Protein AF-A0A5K4EL62-F1 (afdb_monomer)

Foldseek 3Di:
DVVVVVVVVVVVVVVVLVVVLVVLVVVVCCCVPPVVHADPDPDPPLVCLVVLSVLLNVLSVVLVVLVVVCVVDDDPVNVVSVVSSVVSVLSSQLSVLLNVLSVCCDCVLNVPQNVDPVLVVLSVVLSVLSVVLSVVLVVLVVLLLVLLVVQCVQLVHDSVVSNSLLVVCLVPVPCNVVSCVVSVVSCVVDVDPCNVVSSVVSSVSVVVSVVSVVVSVVVSVVSVVVSVVSSVD

Secondary structure (DSSP, 8-state):
-HHHHHHHHHHHHHHHHHHHHHHHHHHHHIIIIIISS-----STTTTHHHHHHHHHHHHHHHHHHHHHHHHH--HHHHHHHHHHHHHHHHHHHHHHHHHHHHHHTSHHHHTTTTT-HHHHHHHHHHHHHHHHHHHHHHHHHHHHHHHHHHHHHHHT--HHHHHHHHHHHHH-STTHHHHHGGGHHHHHHS--TTHHHHHHHHHHHHHHHHHHHHHHHHHHHHHHHHHHHHHH-

Structure (mmCIF, N/CA/C/O backbone):
data_AF-A0A5K4EL62-F1
#
_entry.id   AF-A0A5K4EL62-F1
#
loop_
_atom_site.group_PDB
_atom_site.id
_atom_site.type_symbol
_atom_site.label_atom_id
_atom_site.label_alt_id
_atom_site.label_comp_id
_atom_site.label_asym_id
_atom_site.label_entity_id
_atom_site.label_seq_id
_atom_site.pdbx_PDB_ins_code
_atom_site.Cartn_x
_atom_site.Cartn_y
_atom_site.Cartn_z
_atom_site.occupancy
_atom_site.B_iso_or_equiv
_atom_site.auth_seq_id
_atom_site.auth_comp_id
_atom_site.auth_asym_id
_atom_site.auth_atom_id
_atom_site.pdbx_PDB_model_num
ATOM 1 N N . MET A 1 1 ? -21.890 -14.372 13.212 1.00 33.22 1 MET A N 1
ATOM 2 C CA . MET A 1 1 ? -21.596 -14.068 11.790 1.00 33.22 1 MET A CA 1
ATOM 3 C C . MET A 1 1 ? -20.503 -13.002 11.583 1.00 33.22 1 MET A C 1
ATOM 5 O O . MET A 1 1 ? -19.819 -13.080 10.581 1.00 33.22 1 MET A O 1
ATOM 9 N N . GLN A 1 2 ? -20.222 -12.078 12.517 1.00 32.88 2 GLN A N 1
ATOM 10 C CA . GLN A 1 2 ? -19.154 -11.056 12.356 1.00 32.88 2 GLN A CA 1
ATOM 11 C C . GLN A 1 2 ? -17.772 -11.393 12.941 1.00 32.88 2 GLN A C 1
ATOM 13 O O . GLN A 1 2 ? -16.777 -10.808 12.515 1.00 32.88 2 GLN A O 1
ATOM 18 N N . SER A 1 3 ? -17.663 -12.403 13.815 1.00 30.19 3 SER A N 1
ATOM 19 C CA . SER A 1 3 ? -16.373 -13.076 14.054 1.00 30.19 3 SER A CA 1
ATOM 20 C C . SER A 1 3 ? -15.833 -13.716 12.768 1.00 30.19 3 SER A C 1
ATOM 22 O O . SER A 1 3 ? -14.621 -13.805 12.584 1.00 30.19 3 SER A O 1
ATOM 24 N N . SER A 1 4 ? -16.740 -14.088 11.851 1.00 34.19 4 SER A N 1
ATOM 25 C CA . SER A 1 4 ? -16.394 -14.501 10.495 1.00 34.19 4 SER A CA 1
ATOM 26 C C . SER A 1 4 ? -15.843 -13.320 9.704 1.00 34.19 4 SER A C 1
ATOM 28 O O . SER A 1 4 ? -14.731 -13.442 9.236 1.00 34.19 4 SER A O 1
ATOM 30 N N . PHE A 1 5 ? -16.510 -12.156 9.648 1.00 37.47 5 PHE A N 1
ATOM 31 C CA . PHE A 1 5 ? -16.150 -11.042 8.747 1.00 37.47 5 PHE A CA 1
ATOM 32 C C . PHE A 1 5 ? -14.831 -10.306 9.077 1.00 37.47 5 PHE A C 1
ATOM 34 O O . PHE A 1 5 ? -14.032 -10.060 8.174 1.00 37.47 5 PHE A O 1
ATOM 41 N N . GLN A 1 6 ? -14.522 -10.023 10.354 1.00 42.38 6 GLN A N 1
ATOM 42 C CA . GLN A 1 6 ? -13.175 -9.542 10.741 1.00 42.38 6 GLN A CA 1
ATOM 43 C C . GLN A 1 6 ? -12.108 -10.628 10.532 1.00 42.38 6 GLN A C 1
ATOM 45 O O . GLN A 1 6 ? -10.967 -10.332 10.164 1.00 42.38 6 GLN A O 1
ATOM 50 N N . GLY A 1 7 ? -12.494 -11.895 10.714 1.00 51.97 7 GLY A N 1
ATOM 51 C CA . GLY A 1 7 ? -11.709 -13.040 10.277 1.00 51.97 7 GLY A CA 1
ATOM 52 C C . GLY A 1 7 ? -11.502 -13.041 8.761 1.00 51.97 7 GLY A C 1
ATOM 53 O O . GLY A 1 7 ? -10.389 -13.284 8.323 1.00 51.97 7 GLY A O 1
ATOM 54 N N . THR A 1 8 ? -12.518 -12.713 7.963 1.00 52.03 8 THR A N 1
ATOM 55 C CA . THR A 1 8 ? -12.498 -12.712 6.497 1.00 52.03 8 THR A CA 1
ATOM 56 C C . THR A 1 8 ? -11.617 -11.595 5.967 1.00 52.03 8 THR A C 1
ATOM 58 O O . THR A 1 8 ? -10.769 -11.867 5.131 1.00 52.03 8 THR A O 1
ATOM 61 N N . SER A 1 9 ? -11.727 -10.371 6.494 1.00 61.44 9 SER A N 1
ATOM 62 C CA . SER A 1 9 ? -10.851 -9.256 6.106 1.00 61.44 9 SER A CA 1
ATOM 63 C C . SER A 1 9 ? -9.384 -9.549 6.437 1.00 61.44 9 SER A C 1
ATOM 65 O O . SER A 1 9 ? -8.510 -9.361 5.593 1.00 61.44 9 SER A O 1
ATOM 67 N N . ARG A 1 10 ? -9.104 -10.114 7.623 1.00 68.94 10 ARG A N 1
ATOM 68 C CA . ARG A 1 10 ? -7.744 -10.536 7.991 1.00 68.94 10 ARG A CA 1
ATOM 69 C C . ARG A 1 10 ? -7.245 -11.686 7.116 1.00 68.94 10 ARG A C 1
ATOM 71 O O . ARG A 1 10 ? -6.113 -11.636 6.656 1.00 68.94 10 ARG A O 1
ATOM 78 N N . LYS A 1 11 ? -8.072 -12.706 6.875 1.00 73.81 11 LYS A N 1
ATOM 79 C CA . LYS A 1 11 ? -7.747 -13.839 5.994 1.00 73.81 11 LYS A CA 1
ATOM 80 C C . LYS A 1 11 ? -7.462 -13.359 4.576 1.00 73.81 11 LYS A C 1
ATOM 82 O O . LYS A 1 11 ? -6.478 -13.784 3.993 1.00 73.81 11 LYS A O 1
ATOM 87 N N . PHE A 1 12 ? -8.271 -12.444 4.054 1.00 73.62 12 PHE A N 1
ATOM 88 C CA . PHE A 1 12 ? -8.089 -11.867 2.728 1.00 73.62 12 PHE A CA 1
ATOM 89 C C . PHE A 1 12 ? -6.795 -11.054 2.640 1.00 73.62 12 PHE A C 1
ATOM 91 O O . PHE A 1 12 ? -6.021 -11.251 1.711 1.00 73.62 12 PHE A O 1
ATOM 98 N N . HIS A 1 13 ? -6.501 -10.224 3.647 1.00 80.50 13 HIS A N 1
ATOM 99 C CA . HIS A 1 13 ? -5.224 -9.513 3.739 1.00 80.50 13 HIS A CA 1
ATOM 100 C C . HIS A 1 13 ? -4.030 -10.478 3.762 1.00 80.50 13 HIS A C 1
ATOM 102 O O . HIS A 1 13 ? -3.071 -10.275 3.025 1.00 80.50 13 HIS A O 1
ATOM 108 N N . VAL A 1 14 ? -4.104 -11.555 4.551 1.00 83.38 14 VAL A N 1
ATOM 109 C CA . VAL A 1 14 ? -3.051 -12.581 4.604 1.00 83.38 14 VAL A CA 1
ATOM 110 C C . VAL A 1 14 ? -2.893 -13.282 3.255 1.00 83.38 14 VAL A C 1
ATOM 112 O O . VAL A 1 14 ? -1.770 -13.414 2.791 1.00 83.38 14 VAL A O 1
ATOM 115 N N . ILE A 1 15 ? -3.989 -13.676 2.599 1.00 83.50 15 ILE A N 1
ATOM 116 C CA . ILE A 1 15 ? -3.958 -14.320 1.277 1.00 83.50 15 ILE A CA 1
ATOM 117 C C . ILE A 1 15 ? -3.297 -13.401 0.242 1.00 83.50 15 ILE A C 1
ATOM 119 O O . ILE A 1 15 ? -2.394 -13.834 -0.471 1.00 83.50 15 ILE A O 1
ATOM 123 N N . LEU A 1 16 ? -3.704 -12.130 0.182 1.00 82.69 16 LEU A N 1
ATOM 124 C CA . LEU A 1 16 ? -3.097 -11.152 -0.720 1.00 82.69 16 LEU A CA 1
ATOM 125 C C . LEU A 1 16 ? -1.610 -10.948 -0.411 1.00 82.69 16 LEU A C 1
ATOM 127 O O . LEU A 1 16 ? -0.797 -10.963 -1.329 1.00 82.69 16 LEU A O 1
ATOM 131 N N . GLN A 1 17 ? -1.237 -10.836 0.866 1.00 86.75 17 GLN A N 1
ATOM 132 C CA . GLN A 1 17 ? 0.163 -10.715 1.274 1.00 86.75 17 GLN A CA 1
ATOM 133 C C . GLN A 1 17 ? 0.979 -11.962 0.893 1.00 86.75 17 GLN A C 1
ATOM 135 O O . GLN A 1 17 ? 2.135 -11.838 0.490 1.00 86.75 17 GLN A O 1
ATOM 140 N N . SER A 1 18 ? 0.391 -13.159 0.978 1.00 86.62 18 SER A N 1
ATOM 141 C CA . SER A 1 18 ? 1.018 -14.402 0.519 1.00 86.62 18 SER A CA 1
ATOM 142 C C . SER A 1 18 ? 1.255 -14.392 -0.990 1.00 86.62 18 SER A C 1
ATOM 144 O O . SER A 1 18 ? 2.355 -14.734 -1.419 1.00 86.62 18 SER A O 1
ATOM 146 N N . PHE A 1 19 ? 0.284 -13.947 -1.793 1.00 88.44 19 PHE A N 1
ATOM 147 C CA . PHE A 1 19 ? 0.491 -13.775 -3.235 1.00 88.44 19 PHE A CA 1
ATOM 148 C C . PHE A 1 19 ? 1.594 -12.755 -3.535 1.00 88.44 19 PHE A C 1
ATOM 150 O O . PHE A 1 19 ? 2.466 -13.035 -4.356 1.00 88.44 19 PHE A O 1
ATOM 157 N N . THR A 1 20 ? 1.623 -11.623 -2.826 1.00 88.44 20 THR A N 1
ATOM 158 C CA . THR A 1 20 ? 2.694 -10.625 -2.957 1.00 88.44 20 THR A CA 1
ATOM 159 C C . THR A 1 20 ? 4.068 -11.237 -2.683 1.00 88.44 20 THR A C 1
ATOM 161 O O . THR A 1 20 ? 4.988 -11.032 -3.470 1.00 88.44 20 THR A O 1
ATOM 164 N N . LEU A 1 21 ? 4.218 -12.036 -1.621 1.00 89.88 21 LEU A N 1
ATOM 165 C CA . LEU A 1 21 ? 5.481 -12.723 -1.321 1.00 89.88 21 LEU A CA 1
ATOM 166 C C . LEU A 1 21 ? 5.897 -13.687 -2.436 1.00 89.88 21 LEU A C 1
ATOM 168 O O . LEU A 1 21 ? 7.066 -13.700 -2.817 1.00 89.88 21 LEU A O 1
ATOM 172 N N . VAL A 1 22 ? 4.956 -14.466 -2.979 1.00 89.50 22 VAL A N 1
ATOM 173 C CA . VAL A 1 22 ? 5.226 -15.383 -4.098 1.00 89.50 22 VAL A CA 1
ATOM 174 C C . VAL A 1 22 ? 5.691 -14.611 -5.334 1.00 89.50 22 VAL A C 1
ATOM 176 O O . VAL A 1 22 ? 6.689 -14.988 -5.943 1.00 89.50 22 VAL A O 1
ATOM 179 N N . PHE A 1 23 ? 5.030 -13.505 -5.684 1.00 89.81 23 PHE A N 1
ATOM 180 C CA . PHE A 1 23 ? 5.434 -12.688 -6.829 1.00 89.81 23 PHE A CA 1
ATOM 181 C C . PHE A 1 23 ? 6.784 -11.998 -6.620 1.00 89.81 23 PHE A C 1
ATOM 183 O O . PHE A 1 23 ? 7.584 -11.950 -7.551 1.00 89.81 23 PHE A O 1
ATOM 190 N N . VAL A 1 24 ? 7.083 -11.523 -5.408 1.00 89.38 24 VAL A N 1
ATOM 191 C CA . VAL A 1 24 ? 8.394 -10.941 -5.079 1.00 89.38 24 VAL A CA 1
ATOM 192 C C . VAL A 1 24 ? 9.504 -11.995 -5.147 1.00 89.38 24 VAL A C 1
ATOM 194 O O . VAL A 1 24 ? 10.574 -11.710 -5.683 1.00 89.38 24 VAL A O 1
ATOM 197 N N . LEU A 1 25 ? 9.254 -13.223 -4.678 1.00 88.31 25 LEU A N 1
ATOM 198 C CA . LEU A 1 25 ? 10.186 -14.346 -4.845 1.00 88.31 25 LEU A CA 1
ATOM 199 C C . LEU A 1 25 ? 10.430 -14.665 -6.318 1.00 88.31 25 LEU A C 1
ATOM 201 O O . LEU A 1 25 ? 11.572 -14.864 -6.721 1.00 88.31 25 LEU A O 1
ATOM 205 N N . LEU A 1 26 ? 9.368 -14.693 -7.120 1.00 88.19 26 LEU A N 1
ATOM 206 C CA . LEU A 1 26 ? 9.460 -14.973 -8.548 1.00 88.19 26 LEU A CA 1
ATOM 207 C C . LEU A 1 26 ? 10.230 -13.863 -9.282 1.00 88.19 26 LEU A C 1
ATOM 209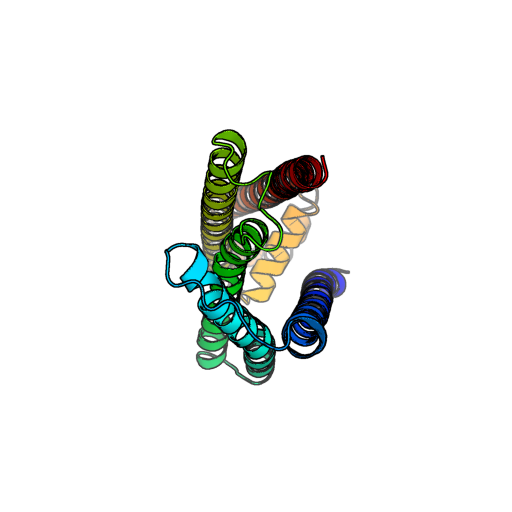 O O . LEU A 1 26 ? 11.092 -14.164 -10.103 1.00 88.19 26 LEU A O 1
ATOM 213 N N . ALA A 1 27 ? 10.010 -12.595 -8.924 1.00 85.00 27 ALA A N 1
ATOM 214 C CA . ALA A 1 27 ? 10.790 -11.468 -9.432 1.00 85.00 27 ALA A CA 1
ATOM 215 C C . ALA A 1 27 ? 12.279 -11.578 -9.056 1.00 85.00 27 ALA A C 1
ATOM 217 O O . ALA A 1 27 ? 13.146 -11.384 -9.907 1.00 85.00 27 ALA A O 1
ATOM 218 N N . LEU A 1 28 ? 12.590 -11.955 -7.811 1.00 84.75 28 LEU A N 1
ATOM 219 C CA . LEU A 1 28 ? 13.967 -12.185 -7.365 1.00 84.75 28 LEU A CA 1
ATOM 220 C C . LEU A 1 28 ? 14.616 -13.352 -8.124 1.00 84.75 28 LEU A C 1
ATOM 222 O O . LEU A 1 28 ? 15.767 -13.241 -8.541 1.00 84.75 28 LEU A O 1
ATOM 226 N N . MET A 1 29 ? 13.875 -14.437 -8.366 1.00 84.50 29 MET A N 1
ATOM 227 C CA . MET A 1 29 ? 14.335 -15.557 -9.193 1.00 84.50 29 MET A CA 1
ATOM 228 C C . MET A 1 29 ? 14.633 -15.124 -10.629 1.00 84.50 29 MET A C 1
ATOM 230 O O . MET A 1 29 ? 15.662 -15.520 -11.165 1.00 84.50 29 MET A O 1
ATOM 234 N N . ILE A 1 30 ? 13.801 -14.277 -11.243 1.00 83.25 30 ILE A N 1
ATOM 235 C CA . ILE A 1 30 ? 14.072 -13.735 -12.585 1.00 83.25 30 ILE A CA 1
ATOM 236 C C . ILE A 1 30 ? 15.382 -12.933 -12.590 1.00 83.25 30 ILE A C 1
ATOM 238 O O . ILE A 1 30 ? 16.214 -13.129 -13.476 1.00 83.25 30 ILE A O 1
ATOM 242 N N . ILE A 1 31 ? 15.607 -12.077 -11.589 1.00 82.00 31 ILE A N 1
ATOM 243 C CA . ILE A 1 31 ? 16.841 -11.281 -11.481 1.00 82.00 31 ILE A CA 1
ATOM 244 C C . ILE A 1 31 ? 18.070 -12.191 -11.338 1.00 82.00 31 ILE A C 1
ATOM 246 O O . ILE A 1 31 ? 19.052 -12.030 -12.061 1.00 82.00 31 ILE A O 1
ATOM 250 N N . VAL A 1 32 ? 18.018 -13.163 -10.424 1.00 80.75 32 VAL A N 1
ATOM 251 C CA . VAL A 1 32 ? 19.168 -14.027 -10.115 1.00 80.75 32 VAL A CA 1
ATOM 252 C C . VAL A 1 32 ? 19.448 -15.032 -11.233 1.00 80.75 32 VAL A C 1
ATOM 254 O O . VAL A 1 32 ? 20.604 -15.225 -11.585 1.00 80.75 32 VAL A O 1
ATOM 257 N N . VAL A 1 33 ? 18.414 -15.669 -11.788 1.00 79.19 33 VAL A N 1
ATOM 258 C CA . VAL A 1 33 ? 18.561 -16.796 -12.727 1.00 79.19 33 VAL A CA 1
ATOM 259 C C . VAL A 1 33 ? 18.601 -16.338 -14.182 1.00 79.19 33 VAL A C 1
ATOM 261 O O . VAL A 1 33 ? 19.336 -16.914 -14.977 1.00 79.19 33 VAL A O 1
ATOM 264 N N . HIS A 1 34 ? 17.797 -15.341 -14.554 1.00 72.19 34 HIS A N 1
ATOM 265 C CA . HIS A 1 34 ? 17.657 -14.915 -15.950 1.00 72.19 34 HIS A CA 1
ATOM 266 C C . HIS A 1 34 ? 18.510 -13.692 -16.279 1.00 72.19 34 HIS A C 1
ATOM 268 O O . HIS A 1 34 ? 19.144 -13.655 -17.328 1.00 72.19 34 HIS A O 1
ATOM 274 N N . VAL A 1 35 ? 18.535 -12.694 -15.393 1.00 73.19 35 VAL A N 1
ATOM 275 C CA . VAL A 1 35 ? 19.311 -11.463 -15.619 1.00 73.19 35 VAL A CA 1
ATOM 276 C C . VAL A 1 35 ? 20.770 -11.630 -15.173 1.00 73.19 35 VAL A C 1
ATOM 278 O O . VAL A 1 35 ? 21.642 -10.941 -15.694 1.00 73.19 35 VAL A O 1
ATOM 281 N N . MET A 1 36 ? 21.053 -12.568 -14.257 1.00 75.88 36 MET A N 1
ATOM 282 C CA . MET A 1 36 ? 22.393 -12.840 -13.705 1.00 75.88 36 MET A CA 1
ATOM 283 C C . MET A 1 36 ? 23.075 -11.580 -13.137 1.00 75.88 36 MET A C 1
ATOM 285 O O . MET A 1 36 ? 24.295 -11.427 -13.192 1.00 75.88 36 MET A O 1
ATOM 289 N N . GLY A 1 37 ? 22.285 -10.650 -12.597 1.00 68.94 37 GLY A N 1
ATOM 290 C CA . GLY A 1 37 ? 22.777 -9.364 -12.112 1.00 68.94 37 GLY A CA 1
ATOM 291 C C . GLY A 1 37 ? 21.680 -8.309 -12.012 1.00 68.94 37 GLY A C 1
ATOM 292 O O . GLY A 1 37 ? 20.512 -8.567 -12.291 1.00 68.94 37 GLY A O 1
ATOM 293 N N . TYR A 1 38 ? 22.062 -7.103 -11.596 1.00 71.38 38 TYR A N 1
ATOM 294 C CA . TYR A 1 38 ? 21.189 -5.930 -11.548 1.00 71.38 38 TYR A CA 1
ATOM 295 C C . TYR A 1 38 ? 21.732 -4.813 -12.448 1.00 71.38 38 TYR A C 1
ATOM 297 O O . TYR A 1 38 ? 22.879 -4.851 -12.892 1.00 71.38 38 TYR A O 1
ATOM 305 N N . SER A 1 39 ? 20.888 -3.823 -12.745 1.00 70.31 39 SER A N 1
ATOM 306 C CA . SER A 1 39 ? 21.254 -2.693 -13.605 1.00 70.31 39 SER A CA 1
ATOM 307 C C . SER A 1 39 ? 22.391 -1.860 -13.000 1.00 70.31 39 SER A C 1
ATOM 309 O O . SER A 1 39 ? 22.292 -1.435 -11.853 1.00 70.31 39 SER A O 1
ATOM 311 N N . ASN A 1 40 ? 23.433 -1.582 -13.792 1.00 74.94 40 ASN A N 1
ATOM 312 C CA . ASN A 1 40 ? 24.571 -0.723 -13.424 1.00 74.94 40 ASN A CA 1
ATOM 313 C C . ASN A 1 40 ? 24.448 0.701 -14.004 1.00 74.94 40 ASN A C 1
ATOM 315 O O . ASN A 1 40 ? 25.446 1.400 -14.176 1.00 74.94 40 ASN A O 1
ATOM 319 N N . LEU A 1 41 ? 23.234 1.121 -14.377 1.00 75.56 41 LEU A N 1
ATOM 320 C CA . LEU A 1 41 ? 22.989 2.477 -14.865 1.00 75.56 41 LEU A CA 1
ATOM 321 C C . LEU A 1 41 ? 23.161 3.476 -13.717 1.00 75.56 41 LEU A C 1
ATOM 323 O O . LEU A 1 41 ? 22.507 3.352 -12.685 1.00 75.56 41 LEU A O 1
ATOM 327 N N . ASN A 1 42 ? 24.022 4.476 -13.912 1.00 75.75 42 ASN A N 1
ATOM 328 C CA . ASN A 1 42 ? 24.350 5.466 -12.880 1.00 75.75 42 ASN A CA 1
ATOM 329 C C . ASN A 1 42 ? 23.480 6.731 -12.946 1.00 75.75 42 ASN A C 1
ATOM 331 O O . ASN A 1 42 ? 23.454 7.505 -11.992 1.00 75.75 42 ASN A O 1
ATOM 335 N N . ASP A 1 43 ? 22.733 6.927 -14.032 1.00 76.38 43 ASP A N 1
ATOM 336 C CA . ASP A 1 43 ? 21.857 8.084 -14.184 1.00 76.38 43 ASP A CA 1
ATOM 337 C C . ASP A 1 43 ? 20.567 7.913 -13.372 1.00 76.38 43 ASP A C 1
ATOM 339 O O . ASP A 1 43 ? 19.920 6.860 -13.386 1.00 76.38 43 ASP A O 1
ATOM 343 N N . LEU A 1 44 ? 20.155 8.969 -12.671 1.00 68.25 44 LEU A N 1
ATOM 344 C CA . LEU A 1 44 ? 18.819 9.052 -12.080 1.00 68.25 44 LEU A CA 1
ATOM 345 C C . LEU A 1 44 ? 17.775 9.203 -13.205 1.00 68.25 44 LEU A C 1
ATOM 347 O O . LEU A 1 44 ? 18.006 9.976 -14.133 1.00 68.25 44 LEU A O 1
ATOM 351 N N . PRO A 1 45 ? 16.615 8.519 -13.139 1.00 71.88 45 PRO A N 1
ATOM 352 C CA . PRO A 1 45 ? 16.104 7.704 -12.029 1.00 71.88 45 PRO A CA 1
ATOM 353 C C . PRO A 1 45 ? 16.518 6.217 -12.063 1.00 71.88 45 PRO A C 1
ATOM 355 O O . PRO A 1 45 ? 16.185 5.477 -11.140 1.00 71.88 45 PRO A O 1
ATOM 358 N N . PHE A 1 46 ? 17.239 5.759 -13.089 1.00 77.50 46 PHE A N 1
ATOM 359 C CA . PHE A 1 46 ? 17.545 4.338 -13.319 1.00 77.50 46 PHE A CA 1
ATOM 360 C C . PHE A 1 46 ? 18.430 3.714 -12.236 1.00 77.50 46 PHE A C 1
ATOM 362 O O . PHE A 1 46 ? 18.185 2.581 -11.824 1.00 77.50 46 PHE A O 1
ATOM 369 N N . SER A 1 47 ? 19.394 4.477 -11.717 1.00 79.69 47 SER A N 1
ATOM 370 C CA . SER A 1 47 ? 20.270 4.054 -10.614 1.00 79.69 47 SER A CA 1
ATOM 371 C C . SER A 1 47 ? 19.505 3.705 -9.332 1.00 79.69 47 SER A C 1
ATOM 373 O O . SER A 1 47 ? 19.926 2.846 -8.557 1.00 79.69 47 SER A O 1
ATOM 375 N N . ALA A 1 48 ? 18.334 4.315 -9.117 1.00 83.19 48 ALA A N 1
ATOM 376 C CA . ALA A 1 48 ? 17.521 4.049 -7.937 1.00 83.19 48 ALA A CA 1
ATOM 377 C C . ALA A 1 48 ? 16.775 2.705 -8.015 1.00 83.19 48 ALA A C 1
ATOM 379 O O . ALA A 1 48 ? 16.405 2.163 -6.976 1.00 83.19 48 ALA A O 1
ATOM 380 N N . HIS A 1 49 ? 16.561 2.136 -9.209 1.00 85.31 49 HIS A N 1
ATOM 381 C CA . HIS A 1 49 ? 15.720 0.947 -9.374 1.00 85.31 49 HIS A CA 1
ATOM 382 C C . HIS A 1 49 ? 16.215 -0.281 -8.589 1.00 85.31 49 HIS A C 1
ATOM 384 O O . HIS A 1 49 ? 15.409 -0.849 -7.849 1.00 85.31 49 HIS A O 1
ATOM 390 N N . PRO A 1 50 ? 17.502 -0.685 -8.659 1.00 85.88 50 PRO A N 1
ATOM 391 C CA . PRO A 1 50 ? 17.991 -1.811 -7.866 1.00 85.88 50 PRO A CA 1
ATOM 392 C C . PRO A 1 50 ? 17.897 -1.543 -6.360 1.00 85.88 50 PRO A C 1
ATOM 394 O O . PRO A 1 50 ? 17.402 -2.385 -5.614 1.00 85.88 50 PRO A O 1
ATOM 397 N N . ALA A 1 51 ? 18.315 -0.355 -5.908 1.00 87.00 51 ALA A N 1
ATOM 398 C CA . ALA A 1 51 ? 18.314 0.002 -4.490 1.00 87.00 51 ALA A CA 1
ATOM 399 C C . ALA A 1 51 ? 16.893 0.020 -3.900 1.00 87.00 51 ALA A C 1
ATOM 401 O O . ALA A 1 51 ? 16.645 -0.584 -2.853 1.00 87.00 51 ALA A O 1
ATOM 402 N N . CYS A 1 52 ? 15.940 0.653 -4.592 1.00 87.38 52 CYS A N 1
ATOM 403 C CA . CYS A 1 52 ? 14.536 0.649 -4.193 1.00 87.38 52 CYS A CA 1
ATOM 404 C C . CYS A 1 52 ? 13.934 -0.761 -4.271 1.00 87.38 52 CYS A C 1
ATOM 406 O O . CYS A 1 52 ? 13.230 -1.162 -3.346 1.00 87.38 52 CYS A O 1
ATOM 408 N N . GLY A 1 53 ? 14.264 -1.541 -5.306 1.00 88.75 53 GLY A N 1
ATOM 409 C CA . GLY A 1 53 ? 13.851 -2.940 -5.456 1.00 88.75 53 GLY A CA 1
ATOM 410 C C . GLY A 1 53 ? 14.261 -3.810 -4.268 1.00 88.75 53 GLY A C 1
ATOM 411 O O . GLY A 1 53 ? 13.417 -4.476 -3.666 1.00 88.75 53 GLY A O 1
ATOM 412 N N . PHE A 1 54 ? 15.531 -3.750 -3.861 1.00 90.00 54 PHE A N 1
ATOM 413 C CA . PHE A 1 54 ? 16.018 -4.475 -2.684 1.00 90.00 54 PHE A CA 1
ATOM 414 C C . PHE A 1 54 ? 15.372 -3.988 -1.384 1.00 90.00 54 PHE A C 1
ATOM 416 O O . PHE A 1 54 ? 15.006 -4.812 -0.543 1.00 90.00 54 PHE A O 1
ATOM 423 N N . ALA A 1 55 ? 15.164 -2.677 -1.224 1.00 91.00 55 ALA A N 1
ATOM 424 C CA . ALA A 1 55 ? 14.458 -2.140 -0.063 1.00 91.00 55 ALA A CA 1
ATOM 425 C C . ALA A 1 55 ? 13.018 -2.682 0.030 1.00 91.00 55 ALA A C 1
ATOM 427 O O . ALA A 1 55 ? 12.593 -3.105 1.106 1.00 91.00 55 ALA A O 1
ATOM 428 N N . ILE A 1 56 ? 12.288 -2.744 -1.091 1.00 92.25 56 ILE A N 1
ATOM 429 C CA . ILE A 1 56 ? 10.937 -3.326 -1.149 1.00 92.25 56 ILE A CA 1
ATOM 430 C C . ILE A 1 56 ? 10.966 -4.802 -0.772 1.00 92.25 56 ILE A C 1
ATOM 432 O O . ILE A 1 56 ? 10.119 -5.229 0.009 1.00 92.25 56 ILE A O 1
ATOM 436 N N . ILE A 1 57 ? 11.928 -5.576 -1.285 1.00 91.38 57 ILE A N 1
ATOM 437 C CA . ILE A 1 57 ? 12.082 -6.997 -0.942 1.00 91.38 57 ILE A CA 1
ATOM 438 C C . ILE A 1 57 ? 12.233 -7.144 0.578 1.00 91.38 57 ILE A C 1
ATOM 440 O O . ILE A 1 57 ? 11.436 -7.837 1.211 1.00 91.38 57 ILE A O 1
ATOM 444 N N . VAL A 1 58 ? 13.184 -6.433 1.190 1.00 92.31 58 VAL A N 1
ATOM 445 C CA . VAL A 1 58 ? 13.430 -6.500 2.642 1.00 92.31 58 VAL A CA 1
ATOM 446 C C . VAL A 1 58 ? 12.192 -6.092 3.444 1.00 92.31 58 VAL A C 1
ATOM 448 O O . VAL A 1 58 ? 11.808 -6.790 4.388 1.00 92.31 58 VAL A O 1
ATOM 451 N N . LEU A 1 59 ? 11.527 -4.997 3.069 1.00 91.88 59 LEU A N 1
ATOM 452 C CA . LEU A 1 59 ? 10.298 -4.549 3.728 1.00 91.88 59 LEU A CA 1
ATOM 453 C C . LEU A 1 59 ? 9.176 -5.586 3.584 1.00 91.88 59 LEU A C 1
ATOM 455 O O . LEU A 1 59 ? 8.514 -5.912 4.564 1.00 91.88 59 LEU A O 1
ATOM 459 N N . THR A 1 60 ? 9.001 -6.172 2.400 1.00 91.06 60 THR A N 1
ATOM 460 C CA . THR A 1 60 ? 7.931 -7.143 2.123 1.00 91.06 60 THR A CA 1
ATOM 461 C C . THR A 1 60 ? 8.127 -8.450 2.892 1.00 91.06 60 THR A C 1
ATOM 463 O O . THR A 1 60 ? 7.146 -9.006 3.384 1.00 91.06 60 THR A O 1
ATOM 466 N N . PHE A 1 61 ? 9.368 -8.922 3.056 1.00 91.50 61 PHE A N 1
ATOM 467 C CA . PHE A 1 61 ? 9.680 -10.121 3.849 1.00 91.50 61 PHE A CA 1
ATOM 468 C C . PHE A 1 61 ? 9.643 -9.884 5.356 1.00 91.50 61 PHE A C 1
ATOM 470 O O . PHE A 1 61 ? 9.191 -10.749 6.108 1.00 91.50 61 PHE A O 1
ATOM 477 N N . SER A 1 62 ? 10.105 -8.722 5.815 1.00 91.12 62 SER A N 1
ATOM 478 C CA . SER A 1 62 ? 10.085 -8.388 7.241 1.00 91.12 62 SER A CA 1
ATOM 479 C C . SER A 1 62 ? 8.670 -8.107 7.746 1.00 91.12 62 SER A C 1
ATOM 481 O O . SER A 1 62 ? 8.364 -8.423 8.895 1.00 91.12 62 SER A O 1
ATOM 483 N N . ASN A 1 63 ? 7.769 -7.588 6.907 1.00 90.25 63 ASN A N 1
ATOM 484 C CA . ASN A 1 63 ? 6.440 -7.178 7.354 1.00 90.25 63 ASN A CA 1
ATOM 485 C C . ASN A 1 63 ? 5.568 -8.327 7.930 1.00 90.25 63 ASN A C 1
ATOM 487 O O . ASN A 1 63 ? 4.970 -8.136 8.993 1.00 90.25 63 ASN A O 1
ATOM 491 N N . PRO A 1 64 ? 5.524 -9.535 7.329 1.00 89.19 64 PRO A N 1
ATOM 492 C CA . PRO A 1 64 ? 4.909 -10.722 7.932 1.00 89.19 64 PRO A CA 1
ATOM 493 C C . PRO A 1 64 ? 5.569 -11.167 9.242 1.00 89.19 64 PRO A C 1
ATOM 495 O O . PRO A 1 64 ? 4.874 -11.612 10.154 1.00 89.19 64 PRO A O 1
ATOM 498 N N . ILE A 1 65 ? 6.893 -11.024 9.368 1.00 89.50 65 ILE A N 1
ATOM 499 C CA . ILE A 1 65 ? 7.624 -11.361 10.600 1.00 89.50 65 ILE A CA 1
ATOM 500 C C . ILE A 1 65 ? 7.188 -10.415 11.729 1.00 89.50 65 ILE A C 1
ATOM 502 O O . ILE A 1 65 ? 6.861 -10.858 12.829 1.00 89.50 65 ILE A O 1
ATOM 506 N N . VAL A 1 66 ? 7.082 -9.112 11.447 1.00 88.56 66 VAL A N 1
ATOM 507 C CA . VAL A 1 66 ? 6.537 -8.123 12.394 1.00 88.56 66 VAL A CA 1
ATOM 508 C C . VAL A 1 66 ? 5.075 -8.437 12.740 1.00 88.56 66 VAL A C 1
ATOM 510 O O . VAL A 1 66 ? 4.685 -8.360 13.907 1.00 88.56 66 VAL A O 1
ATOM 513 N N . ALA A 1 67 ? 4.265 -8.857 11.763 1.00 86.38 67 ALA A N 1
ATOM 514 C CA . ALA A 1 67 ? 2.885 -9.282 12.003 1.00 86.38 67 ALA A CA 1
ATOM 515 C C . ALA A 1 67 ? 2.795 -10.511 12.924 1.00 86.38 67 ALA A C 1
ATOM 517 O O . ALA A 1 67 ? 1.876 -10.609 13.741 1.00 86.38 67 ALA A O 1
ATOM 518 N N . TRP A 1 68 ? 3.760 -11.430 12.851 1.00 85.44 68 TRP A N 1
ATOM 519 C CA . TRP A 1 68 ? 3.837 -12.560 13.774 1.00 85.44 68 TRP A CA 1
ATOM 520 C C . TRP A 1 68 ? 4.090 -12.092 15.214 1.00 85.44 68 TRP A C 1
ATOM 522 O O . TRP A 1 68 ? 3.370 -12.508 16.125 1.00 85.44 68 TRP A O 1
ATOM 532 N N . PHE A 1 69 ? 4.998 -11.134 15.428 1.00 85.00 69 PHE A N 1
ATOM 533 C CA . PHE A 1 69 ? 5.195 -10.522 16.750 1.00 85.00 69 PHE A CA 1
ATOM 534 C C . PHE A 1 69 ? 3.939 -9.809 17.277 1.00 85.00 69 PHE A C 1
ATOM 536 O O . PHE A 1 69 ? 3.727 -9.720 18.487 1.00 85.00 69 PHE A O 1
ATOM 543 N N . LEU A 1 70 ? 3.049 -9.334 16.402 1.00 81.25 70 LEU A N 1
ATOM 544 C CA . LEU A 1 70 ? 1.762 -8.763 16.815 1.00 81.25 70 LEU A CA 1
ATOM 545 C C . LEU A 1 70 ? 0.854 -9.795 17.510 1.00 81.25 70 LEU A C 1
ATOM 547 O O . LEU A 1 70 ? -0.005 -9.420 18.311 1.00 81.25 70 LEU A O 1
ATOM 551 N N . CYS A 1 71 ? 1.021 -11.078 17.181 1.00 79.44 71 CYS A N 1
ATOM 552 C CA . CYS A 1 71 ? 0.255 -12.175 17.767 1.00 79.44 71 CYS A CA 1
ATOM 553 C C . CYS A 1 71 ? 0.800 -12.599 19.138 1.00 79.44 71 CYS A C 1
ATOM 555 O O . CYS A 1 71 ? 0.036 -13.119 19.945 1.00 79.44 71 CYS A O 1
ATOM 557 N N . THR A 1 72 ? 2.088 -12.369 19.410 1.00 77.25 72 THR A N 1
ATOM 558 C CA . THR A 1 72 ? 2.756 -12.780 20.659 1.00 77.25 72 THR A CA 1
ATOM 559 C C . THR A 1 72 ? 2.894 -11.650 21.680 1.00 77.25 72 THR A C 1
ATOM 561 O O . THR A 1 72 ? 3.071 -11.911 22.867 1.00 77.25 72 THR A O 1
ATOM 564 N N . THR A 1 73 ? 2.793 -10.392 21.247 1.00 80.00 73 THR A N 1
ATOM 565 C CA . THR A 1 73 ? 2.935 -9.214 22.114 1.00 80.00 73 THR A CA 1
ATOM 566 C C . THR A 1 73 ? 1.595 -8.732 22.671 1.00 80.00 73 THR A C 1
ATOM 568 O O . THR A 1 73 ? 0.552 -8.803 22.020 1.00 80.00 73 THR A O 1
ATOM 571 N N . SER A 1 74 ? 1.619 -8.176 23.884 1.00 79.88 74 SER A N 1
ATOM 572 C CA . SER A 1 74 ? 0.450 -7.600 24.560 1.00 79.88 74 SER A CA 1
ATOM 573 C C . SER A 1 74 ? 0.715 -6.158 25.023 1.00 79.88 74 SER A C 1
ATOM 575 O O . SER A 1 74 ? 1.842 -5.655 24.989 1.00 79.88 74 SER A O 1
ATOM 577 N N . GLY A 1 75 ? -0.351 -5.436 25.382 1.00 77.69 75 GLY A N 1
ATOM 578 C CA . GLY A 1 75 ? -0.263 -4.072 25.916 1.00 77.69 75 GLY A CA 1
ATOM 579 C C . GLY A 1 75 ? 0.464 -3.072 25.003 1.00 77.69 75 GLY A C 1
ATOM 580 O O . GLY A 1 75 ? 0.183 -2.970 23.807 1.00 77.69 75 GLY A O 1
ATOM 581 N N . ARG A 1 76 ? 1.402 -2.306 25.578 1.00 75.12 76 ARG A N 1
ATOM 582 C CA . ARG A 1 76 ? 2.154 -1.240 24.885 1.00 75.12 76 ARG A CA 1
ATOM 583 C C . ARG A 1 76 ? 3.020 -1.767 23.738 1.00 75.12 76 ARG A C 1
ATOM 585 O O . ARG A 1 76 ? 3.121 -1.102 22.711 1.00 75.12 76 ARG A O 1
ATOM 592 N N . GLN A 1 77 ? 3.610 -2.953 23.888 1.00 75.56 77 GLN A N 1
ATOM 593 C CA . GLN A 1 77 ? 4.446 -3.555 22.845 1.00 75.56 77 GLN A CA 1
ATOM 594 C C . GLN A 1 77 ? 3.624 -3.863 21.593 1.00 75.56 77 GLN A C 1
ATOM 596 O O . GLN A 1 77 ? 4.025 -3.494 20.495 1.00 75.56 77 GLN A O 1
ATOM 601 N N . ARG A 1 78 ? 2.410 -4.403 21.759 1.00 78.19 78 ARG A N 1
ATOM 602 C CA . ARG A 1 78 ? 1.487 -4.656 20.643 1.00 78.19 78 ARG A CA 1
ATOM 603 C C . ARG A 1 78 ? 1.134 -3.386 19.867 1.00 78.19 78 ARG A C 1
ATOM 605 O O . ARG A 1 78 ? 1.007 -3.428 18.647 1.00 78.19 78 ARG A O 1
ATOM 612 N N . ALA A 1 79 ? 0.985 -2.253 20.557 1.00 71.94 79 ALA A N 1
ATOM 613 C CA . ALA A 1 79 ? 0.709 -0.970 19.911 1.00 71.94 79 ALA A CA 1
ATOM 614 C C . ALA A 1 79 ? 1.887 -0.490 19.044 1.00 71.94 79 ALA A C 1
ATOM 616 O O . ALA A 1 79 ? 1.668 -0.024 17.927 1.00 71.94 79 ALA A O 1
ATOM 617 N N . ILE A 1 80 ? 3.122 -0.652 19.530 1.00 77.31 80 ILE A N 1
ATOM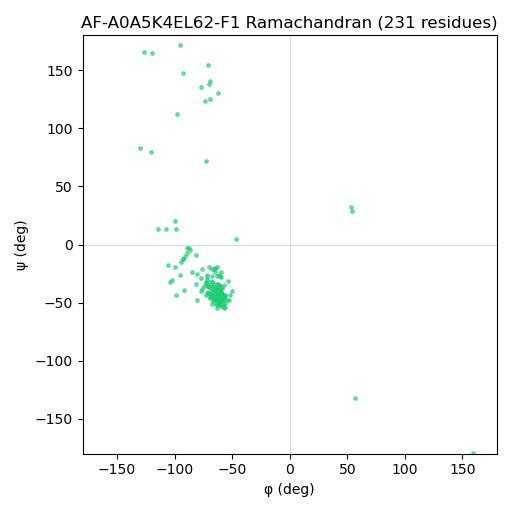 618 C CA . ILE A 1 80 ? 4.341 -0.309 18.782 1.00 77.31 80 ILE A CA 1
ATOM 619 C C . ILE A 1 80 ? 4.500 -1.240 17.577 1.00 77.31 80 ILE A C 1
ATOM 621 O O . ILE A 1 80 ? 4.664 -0.763 16.458 1.00 77.31 80 ILE A O 1
ATOM 625 N N . THR A 1 81 ? 4.369 -2.553 17.771 1.00 82.00 81 THR A N 1
ATOM 626 C CA . THR A 1 81 ? 4.463 -3.543 16.687 1.00 82.00 81 THR A CA 1
ATOM 627 C C . THR A 1 81 ? 3.411 -3.299 15.605 1.00 82.00 81 THR A C 1
ATOM 629 O O . THR A 1 81 ? 3.716 -3.398 14.420 1.00 82.00 81 THR A O 1
ATOM 632 N N . LYS A 1 82 ? 2.188 -2.900 15.988 1.00 81.62 82 LYS A N 1
ATOM 633 C CA . LYS A 1 82 ? 1.138 -2.505 15.036 1.00 81.62 82 LYS A CA 1
ATOM 634 C C . LYS A 1 82 ? 1.569 -1.316 14.182 1.00 81.62 82 LYS A C 1
ATOM 636 O O . LYS A 1 82 ? 1.359 -1.332 12.974 1.00 81.62 82 LYS A O 1
ATOM 641 N N . TYR A 1 83 ? 2.156 -0.301 14.812 1.00 78.56 83 TYR A N 1
ATOM 642 C CA . TYR A 1 83 ? 2.634 0.889 14.119 1.00 78.56 83 TYR A CA 1
ATOM 643 C C . TYR A 1 83 ? 3.777 0.557 13.154 1.00 78.56 83 TYR A C 1
ATOM 645 O O . TYR A 1 83 ? 3.726 0.955 11.997 1.00 78.56 83 TYR A O 1
ATOM 653 N N . ILE A 1 84 ? 4.758 -0.238 13.593 1.00 85.56 84 ILE A N 1
ATOM 654 C CA . ILE A 1 84 ? 5.881 -0.673 12.747 1.00 85.56 84 ILE A CA 1
ATOM 655 C C . ILE A 1 84 ? 5.376 -1.473 11.540 1.00 85.56 84 ILE A C 1
ATOM 657 O O . ILE A 1 84 ? 5.765 -1.173 10.416 1.00 85.56 84 ILE A O 1
ATOM 661 N N . HIS A 1 85 ? 4.477 -2.439 11.755 1.00 88.69 85 HIS A N 1
ATOM 662 C CA . HIS A 1 85 ? 3.873 -3.233 10.679 1.00 88.69 85 HIS A CA 1
ATOM 663 C C . HIS A 1 85 ? 3.138 -2.354 9.654 1.00 88.69 85 HIS A C 1
ATOM 665 O O . HIS A 1 85 ? 3.277 -2.526 8.444 1.00 88.69 85 HIS A O 1
ATOM 671 N N . GLN A 1 86 ? 2.379 -1.369 10.138 1.00 81.31 86 GLN A N 1
ATOM 672 C CA . GLN A 1 86 ? 1.644 -0.453 9.271 1.00 81.31 86 GLN A CA 1
ATOM 673 C C . GLN A 1 86 ? 2.589 0.446 8.460 1.00 81.31 86 GLN A C 1
ATOM 675 O O . GLN A 1 86 ? 2.436 0.548 7.246 1.00 81.31 86 GLN A O 1
ATOM 680 N N . VAL A 1 87 ? 3.595 1.050 9.100 1.00 81.31 87 VAL A N 1
ATOM 681 C CA . VAL A 1 87 ? 4.568 1.925 8.423 1.00 81.31 87 VAL A CA 1
ATOM 682 C C . VAL A 1 87 ? 5.392 1.150 7.396 1.00 81.31 87 VAL A C 1
ATOM 684 O O . VAL A 1 87 ? 5.576 1.637 6.284 1.00 81.31 87 VAL A O 1
ATOM 687 N N . ALA A 1 88 ? 5.850 -0.061 7.728 1.00 86.94 88 ALA A N 1
ATOM 688 C CA . ALA A 1 88 ? 6.597 -0.906 6.798 1.00 86.94 88 ALA A CA 1
ATOM 689 C C . ALA A 1 88 ? 5.755 -1.285 5.569 1.00 86.94 88 ALA A C 1
ATOM 691 O O . ALA A 1 88 ? 6.251 -1.216 4.444 1.00 86.94 88 ALA A O 1
ATOM 692 N N . GLY A 1 89 ? 4.474 -1.617 5.771 1.00 84.25 89 GLY A N 1
ATOM 693 C CA . GLY A 1 89 ? 3.527 -1.883 4.686 1.00 84.25 89 GLY A CA 1
ATOM 694 C C . GLY A 1 89 ? 3.354 -0.683 3.753 1.00 84.25 89 GLY A C 1
ATOM 695 O O . GLY A 1 89 ? 3.594 -0.807 2.553 1.00 84.25 89 GLY A O 1
ATOM 696 N N . ILE A 1 90 ? 3.037 0.491 4.305 1.00 80.19 90 ILE A N 1
ATOM 697 C CA . ILE A 1 90 ? 2.847 1.724 3.522 1.00 80.19 90 ILE A CA 1
ATOM 698 C C . ILE A 1 90 ? 4.130 2.095 2.769 1.00 80.19 90 ILE A C 1
ATOM 700 O O . ILE A 1 90 ? 4.084 2.407 1.580 1.00 80.19 90 ILE A O 1
ATOM 704 N N . LEU A 1 91 ? 5.288 2.023 3.430 1.00 81.56 91 LEU A N 1
ATOM 705 C CA . LEU A 1 91 ? 6.569 2.349 2.807 1.00 81.56 91 LEU A CA 1
ATOM 706 C C . LEU A 1 91 ? 6.899 1.392 1.655 1.00 81.56 91 LEU A C 1
ATOM 708 O O . LEU A 1 91 ? 7.354 1.838 0.604 1.00 81.56 91 LEU A O 1
ATOM 712 N N . SER A 1 92 ? 6.625 0.093 1.819 1.00 87.44 92 SER A N 1
ATOM 713 C CA . SER A 1 92 ? 6.826 -0.888 0.747 1.00 87.44 92 SER A CA 1
ATOM 714 C C . SER A 1 92 ? 5.966 -0.575 -0.480 1.00 87.44 92 SER A C 1
ATOM 716 O O . SER A 1 92 ? 6.469 -0.607 -1.600 1.00 87.44 92 SER A O 1
ATOM 718 N N . GLN A 1 93 ? 4.708 -0.174 -0.279 1.00 81.06 93 GLN A N 1
ATOM 719 C CA . GLN A 1 93 ? 3.789 0.181 -1.360 1.00 81.06 93 GLN A CA 1
ATOM 720 C C . GLN A 1 93 ? 4.194 1.493 -2.050 1.00 81.06 93 GLN A C 1
ATOM 722 O O . GLN A 1 93 ? 4.203 1.567 -3.280 1.00 81.06 93 GLN A O 1
ATOM 727 N N . MET A 1 94 ? 4.607 2.497 -1.269 1.00 76.69 94 MET A N 1
ATOM 728 C CA . MET A 1 94 ? 5.118 3.776 -1.775 1.00 76.69 94 MET A CA 1
ATOM 729 C C . MET A 1 94 ? 6.363 3.619 -2.643 1.00 76.69 94 MET A C 1
ATOM 731 O O . MET A 1 94 ? 6.526 4.355 -3.611 1.00 76.69 94 MET A O 1
ATOM 735 N N . LEU A 1 95 ? 7.236 2.667 -2.311 1.00 81.69 95 LEU A N 1
ATOM 736 C CA . LEU A 1 95 ? 8.435 2.379 -3.096 1.00 81.69 95 LEU A CA 1
ATOM 737 C C . LEU A 1 95 ? 8.132 1.479 -4.302 1.00 81.69 95 LEU A C 1
ATOM 739 O O . LEU A 1 95 ? 8.754 1.647 -5.354 1.00 81.69 95 LEU A O 1
ATOM 743 N N . ALA A 1 96 ? 7.181 0.547 -4.181 1.00 84.00 96 ALA A N 1
ATOM 744 C CA . ALA A 1 96 ? 6.863 -0.429 -5.222 1.00 84.00 96 ALA A CA 1
A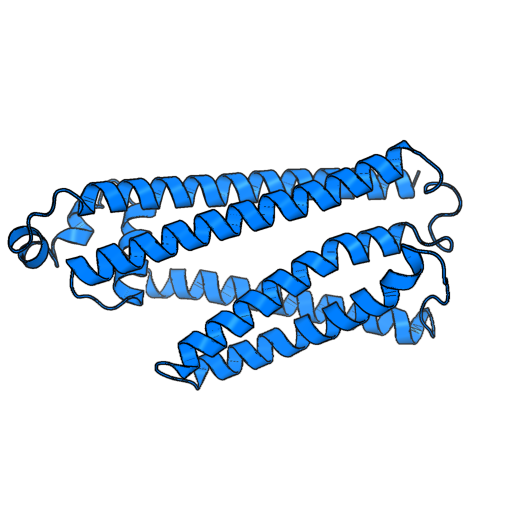TOM 745 C C . ALA A 1 96 ? 6.374 0.216 -6.521 1.00 84.00 96 ALA A C 1
ATOM 747 O O . ALA A 1 96 ? 6.853 -0.154 -7.593 1.00 84.00 96 ALA A O 1
ATOM 748 N N . VAL A 1 97 ? 5.478 1.205 -6.437 1.00 77.38 97 VAL A N 1
ATOM 749 C CA . VAL A 1 97 ? 4.903 1.853 -7.628 1.00 77.38 97 VAL A CA 1
ATOM 750 C C . VAL A 1 97 ? 5.976 2.575 -8.463 1.00 77.38 97 VAL A C 1
ATOM 752 O O . VAL A 1 97 ? 6.115 2.237 -9.639 1.00 77.38 97 VAL A O 1
ATOM 755 N N . PRO A 1 98 ? 6.795 3.497 -7.911 1.00 75.25 98 PRO A N 1
ATOM 756 C CA . PRO A 1 98 ? 7.888 4.108 -8.664 1.00 75.25 98 PRO A CA 1
ATOM 757 C C . PRO A 1 98 ? 8.903 3.082 -9.172 1.00 75.25 98 PRO A C 1
ATOM 759 O O . PRO A 1 98 ? 9.334 3.175 -10.314 1.00 75.25 98 PRO A O 1
ATOM 762 N N . THR A 1 99 ? 9.263 2.081 -8.362 1.00 85.44 99 THR A N 1
ATOM 763 C CA . THR A 1 99 ? 10.275 1.080 -8.746 1.00 85.44 99 THR A CA 1
ATOM 764 C C . THR A 1 99 ? 9.829 0.249 -9.943 1.00 85.44 99 THR A C 1
ATOM 766 O O . THR A 1 99 ? 10.605 0.090 -10.887 1.00 85.44 99 THR A O 1
ATOM 769 N N . ALA A 1 100 ? 8.585 -0.242 -9.937 1.00 79.19 100 ALA A N 1
ATOM 770 C CA . ALA A 1 100 ? 8.015 -0.991 -11.055 1.00 79.19 100 ALA A CA 1
ATOM 771 C C . ALA A 1 100 ? 8.016 -0.148 -12.334 1.00 79.19 100 ALA A C 1
ATOM 773 O O . ALA A 1 100 ? 8.443 -0.605 -13.393 1.00 79.19 100 ALA A O 1
ATOM 774 N N . LEU A 1 101 ? 7.608 1.114 -12.215 1.00 74.75 101 LEU A N 1
ATOM 775 C CA . LEU A 1 101 ? 7.540 2.007 -13.353 1.00 74.75 101 LEU A CA 1
ATOM 776 C C . LEU A 1 101 ? 8.939 2.410 -13.884 1.00 74.75 101 LEU A C 1
ATOM 778 O O . LEU A 1 101 ? 9.103 2.519 -15.098 1.00 74.75 101 LEU A O 1
ATOM 782 N N . ILE A 1 102 ? 9.954 2.609 -13.023 1.00 77.69 102 ILE A N 1
ATOM 783 C CA . ILE A 1 102 ? 11.353 2.832 -13.461 1.00 77.69 102 ILE A CA 1
ATOM 784 C C . ILE A 1 102 ? 11.868 1.583 -14.189 1.00 77.69 102 ILE A C 1
ATOM 786 O O . ILE A 1 102 ? 12.564 1.699 -15.195 1.00 77.69 102 ILE A O 1
ATOM 790 N N . GLY A 1 103 ? 11.487 0.390 -13.720 1.00 76.31 103 GLY A N 1
ATOM 791 C CA . GLY A 1 103 ? 11.809 -0.880 -14.373 1.00 76.31 103 GLY A CA 1
ATOM 792 C C . GLY A 1 103 ? 11.328 -0.940 -15.821 1.00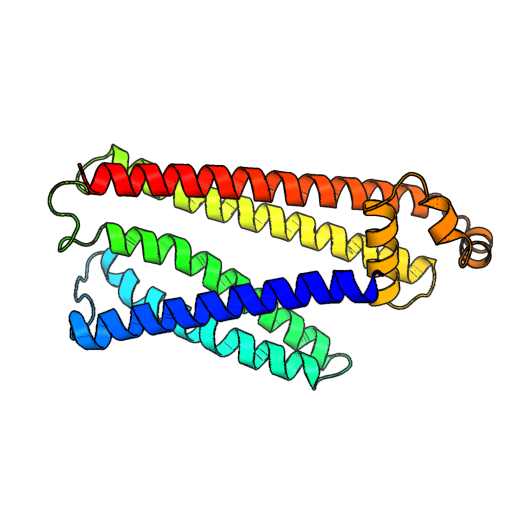 76.31 103 GLY A C 1
ATOM 793 O O . GLY A 1 103 ? 12.093 -1.315 -16.706 1.00 76.31 103 GLY A O 1
ATOM 794 N N . LEU A 1 104 ? 10.101 -0.478 -16.072 1.00 70.88 104 LEU A N 1
ATOM 795 C CA . LEU A 1 104 ? 9.532 -0.381 -17.420 1.00 70.88 104 LEU A CA 1
ATOM 796 C C . LEU A 1 104 ? 10.258 0.636 -18.319 1.00 70.88 104 LEU A C 1
ATOM 798 O O . LEU A 1 104 ? 10.150 0.544 -19.536 1.00 70.88 104 LEU A O 1
ATOM 802 N N . GLN A 1 105 ? 10.983 1.603 -17.746 1.00 68.25 105 GLN A N 1
ATOM 803 C CA . GLN A 1 105 ? 11.734 2.620 -18.494 1.00 68.25 105 GLN A CA 1
ATOM 804 C C . GLN A 1 105 ? 13.171 2.211 -18.830 1.00 68.25 105 GLN A C 1
ATOM 806 O O . GLN A 1 105 ? 13.859 2.944 -19.543 1.00 68.25 105 GLN A O 1
ATOM 811 N N . MET A 1 106 ? 13.663 1.082 -18.312 1.00 71.56 106 MET A N 1
ATOM 812 C CA . MET A 1 106 ? 15.053 0.700 -18.533 1.00 71.56 106 MET A CA 1
ATOM 813 C C . MET A 1 106 ? 15.322 0.310 -20.002 1.00 71.56 106 MET A C 1
ATOM 815 O O . MET A 1 106 ? 14.516 -0.379 -20.631 1.00 71.56 106 MET A O 1
ATOM 819 N N . PRO A 1 107 ? 16.483 0.704 -20.558 1.00 60.53 107 PRO A N 1
ATOM 820 C CA . PRO A 1 107 ? 16.766 0.681 -21.997 1.00 60.53 107 PRO A CA 1
ATOM 821 C C . PRO A 1 107 ? 16.772 -0.708 -22.651 1.00 60.53 107 PRO A C 1
ATOM 823 O O . PRO A 1 107 ? 16.592 -0.792 -23.861 1.00 60.53 107 PRO A O 1
ATOM 826 N N . VAL A 1 108 ? 16.917 -1.792 -21.878 1.00 61.00 108 VAL A N 1
ATOM 827 C CA . VAL A 1 108 ? 16.809 -3.176 -22.387 1.00 61.00 108 VAL A CA 1
ATOM 828 C C . VAL A 1 108 ? 15.374 -3.514 -22.833 1.00 61.00 108 VAL A C 1
ATOM 830 O O . VAL A 1 108 ? 15.196 -4.326 -23.733 1.00 61.00 108 VAL A O 1
ATOM 833 N N . LEU A 1 109 ? 14.357 -2.858 -22.256 1.00 55.31 109 LEU A N 1
ATOM 834 C CA . LEU A 1 109 ? 12.944 -2.964 -22.656 1.00 55.31 109 LEU A CA 1
ATOM 835 C C . LEU A 1 109 ? 12.438 -1.717 -23.414 1.00 55.31 109 LEU A C 1
ATOM 837 O O . LEU A 1 109 ? 11.408 -1.780 -24.076 1.00 55.31 109 LEU A O 1
ATOM 841 N N . GLY A 1 110 ? 13.138 -0.580 -23.315 1.00 52.22 110 GLY A N 1
ATOM 842 C CA . GLY A 1 110 ? 12.584 0.749 -23.611 1.00 52.22 110 GLY A CA 1
ATOM 843 C C . GLY A 1 110 ? 13.157 1.515 -24.809 1.00 52.22 110 GLY A C 1
ATOM 844 O O . GLY A 1 110 ? 12.902 2.716 -24.904 1.00 52.22 110 GLY A O 1
ATOM 845 N N . TYR A 1 111 ? 13.924 0.897 -25.716 1.00 47.94 111 TYR A N 1
ATOM 846 C CA . TYR A 1 111 ? 14.650 1.658 -26.754 1.00 47.94 111 TYR A CA 1
ATOM 847 C C . TYR A 1 111 ? 13.741 2.395 -27.770 1.00 47.94 111 TYR A C 1
ATOM 849 O O . TYR A 1 111 ? 14.180 3.365 -28.378 1.00 47.94 111 TYR A O 1
ATOM 857 N N . GLY A 1 112 ? 12.467 2.000 -27.924 1.00 51.03 112 GLY A N 1
ATOM 858 C CA . GLY A 1 112 ? 11.506 2.673 -28.820 1.00 51.03 112 GLY A CA 1
ATOM 859 C C . GLY A 1 112 ? 10.462 3.567 -28.131 1.00 51.03 112 GLY A C 1
ATOM 860 O O . GLY A 1 112 ? 10.056 4.585 -28.684 1.00 51.03 112 GLY A O 1
ATOM 861 N N . VAL A 1 113 ? 10.039 3.225 -26.910 1.00 50.62 113 VAL A N 1
ATOM 862 C CA . VAL A 1 113 ? 8.798 3.760 -26.307 1.00 50.62 113 VAL A CA 1
ATOM 863 C C . VAL A 1 113 ? 9.072 4.863 -25.273 1.00 50.62 113 VAL A C 1
ATOM 865 O O . VAL A 1 113 ? 8.293 5.807 -25.119 1.00 50.62 113 VAL A O 1
ATOM 868 N N . CYS A 1 114 ? 10.219 4.810 -24.587 1.00 50.06 114 CYS A N 1
ATOM 869 C CA . CYS A 1 114 ? 10.492 5.643 -23.410 1.00 50.06 114 CYS A CA 1
ATOM 870 C C . CYS A 1 114 ? 11.090 7.032 -23.703 1.00 50.06 114 CYS A C 1
ATOM 872 O O . CYS A 1 114 ? 11.229 7.832 -22.780 1.00 50.06 114 CYS A O 1
ATOM 874 N N . SER A 1 115 ? 11.382 7.370 -24.965 1.00 54.19 115 SER A N 1
ATOM 875 C CA . SER A 1 115 ? 11.740 8.747 -25.367 1.00 54.19 115 SER A CA 1
ATOM 876 C 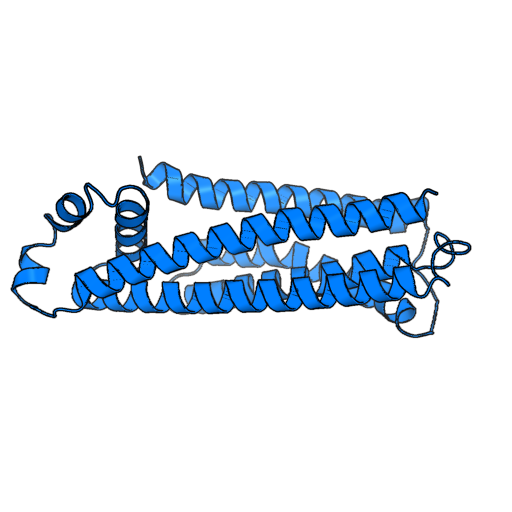C . SER A 1 115 ? 10.503 9.645 -25.565 1.00 54.19 115 SER A C 1
ATOM 878 O O . SER A 1 115 ? 10.600 10.865 -25.713 1.00 54.19 115 SER A O 1
ATOM 880 N N . SER A 1 116 ? 9.301 9.057 -25.542 1.00 64.06 116 SER A N 1
ATOM 881 C CA . SER A 1 116 ? 8.056 9.793 -25.727 1.00 64.06 116 SER A CA 1
ATOM 882 C C . SER A 1 116 ? 7.709 10.632 -24.494 1.00 64.06 116 SER A C 1
ATOM 884 O O . SER A 1 116 ? 7.509 10.115 -23.390 1.00 64.06 116 SER A O 1
ATOM 886 N N . LYS A 1 117 ? 7.538 11.946 -24.697 1.00 69.12 117 LYS A N 1
ATOM 887 C CA . LYS A 1 117 ? 7.027 12.878 -23.673 1.00 69.12 117 LYS A CA 1
ATOM 888 C C . LYS A 1 117 ? 5.695 12.413 -23.070 1.00 69.12 117 LYS A C 1
ATOM 890 O O . LYS A 1 117 ? 5.438 12.670 -21.895 1.00 69.12 117 LYS A O 1
ATOM 895 N N . ILE A 1 118 ? 4.870 11.713 -23.852 1.00 72.88 118 ILE A N 1
ATOM 896 C CA . ILE A 1 118 ? 3.565 11.188 -23.424 1.00 72.88 118 ILE A CA 1
ATOM 897 C C . ILE A 1 118 ? 3.756 10.115 -22.349 1.00 72.88 118 ILE A C 1
ATOM 899 O O . ILE A 1 118 ? 3.120 10.172 -21.299 1.00 72.88 118 ILE A O 1
ATOM 903 N N . TYR A 1 119 ? 4.689 9.189 -22.570 1.00 69.38 119 TYR A N 1
ATOM 904 C CA . TYR A 1 119 ? 4.968 8.094 -21.646 1.00 69.38 119 TYR A CA 1
ATOM 905 C C . TYR A 1 119 ? 5.505 8.607 -20.301 1.00 69.38 119 TYR A C 1
ATOM 907 O O . TYR A 1 119 ? 4.991 8.246 -19.244 1.00 69.38 119 TYR A O 1
ATOM 915 N N . SER A 1 120 ? 6.490 9.512 -20.333 1.00 69.50 120 SER A N 1
ATOM 916 C CA . SER A 1 120 ? 7.057 10.119 -19.117 1.00 69.50 120 SER A CA 1
ATOM 917 C C . SER A 1 120 ? 6.015 10.926 -18.318 1.00 69.50 120 SER A C 1
ATOM 919 O O . SER A 1 120 ? 5.978 10.874 -17.088 1.00 69.50 120 SER A O 1
ATOM 921 N N . THR A 1 121 ? 5.092 11.601 -19.011 1.00 73.56 121 THR A N 1
ATOM 922 C CA . THR A 1 121 ? 3.993 12.345 -18.372 1.00 73.56 121 THR A CA 1
ATOM 923 C C . THR A 1 121 ? 2.978 11.408 -17.711 1.00 73.56 121 THR A C 1
ATOM 925 O O . THR A 1 121 ? 2.600 11.630 -16.561 1.00 73.56 121 THR A O 1
ATOM 928 N N . LEU A 1 122 ? 2.562 10.335 -18.396 1.00 74.62 122 LEU A N 1
ATOM 929 C CA . LEU A 1 122 ? 1.647 9.330 -17.837 1.00 74.62 122 LEU A CA 1
ATOM 930 C C . LEU A 1 122 ? 2.263 8.596 -16.640 1.00 74.62 122 LEU A C 1
ATOM 932 O O . LEU A 1 122 ? 1.580 8.355 -15.643 1.00 74.62 122 LEU A O 1
ATOM 936 N N . PHE A 1 123 ? 3.562 8.304 -16.706 1.00 72.12 123 PHE A N 1
ATOM 937 C CA . PHE A 1 123 ? 4.345 7.775 -15.593 1.00 72.12 123 PHE A CA 1
ATOM 938 C C . PHE A 1 123 ? 4.280 8.704 -14.373 1.00 72.12 123 PHE A C 1
ATOM 940 O O . PHE A 1 123 ? 3.874 8.277 -13.289 1.00 72.12 123 PHE A O 1
ATOM 947 N N . ALA A 1 124 ? 4.633 9.982 -14.548 1.00 75.94 124 ALA A N 1
ATOM 948 C CA . ALA A 1 124 ? 4.686 10.943 -13.450 1.00 75.94 124 ALA A CA 1
ATOM 949 C C . ALA A 1 124 ? 3.297 11.145 -12.829 1.00 75.94 124 ALA A C 1
ATOM 951 O O . ALA A 1 124 ? 3.155 11.149 -11.605 1.00 75.94 124 ALA A O 1
ATOM 952 N N . LEU A 1 125 ? 2.261 11.221 -13.669 1.00 80.50 125 LEU A N 1
ATOM 953 C CA . LEU A 1 125 ? 0.871 11.310 -13.233 1.00 80.50 125 LEU A CA 1
ATOM 954 C C . LEU A 1 125 ? 0.450 10.083 -12.416 1.00 80.50 125 LEU A C 1
ATOM 956 O O . LEU A 1 125 ? -0.184 10.234 -11.373 1.00 80.50 125 LEU A O 1
ATOM 960 N N . THR A 1 126 ? 0.829 8.881 -12.854 1.00 75.50 126 THR A N 1
ATOM 961 C CA . THR A 1 126 ? 0.503 7.630 -12.156 1.00 75.50 126 THR A CA 1
ATOM 962 C C . THR A 1 126 ? 1.159 7.588 -10.778 1.00 75.50 126 THR A C 1
ATOM 964 O O . THR A 1 126 ? 0.491 7.263 -9.797 1.00 75.50 126 THR A O 1
ATOM 967 N N . VAL A 1 127 ? 2.435 7.969 -10.663 1.00 74.88 127 VAL A N 1
ATOM 968 C CA . VAL A 1 127 ? 3.129 8.043 -9.365 1.00 74.88 127 VAL A CA 1
ATOM 969 C C . VAL A 1 127 ? 2.441 9.043 -8.437 1.00 74.88 127 VAL A C 1
ATOM 971 O O . VAL A 1 127 ? 2.089 8.693 -7.312 1.00 74.88 127 VAL A O 1
ATOM 974 N N . VAL A 1 128 ? 2.193 10.267 -8.913 1.00 82.38 128 VAL A N 1
ATOM 975 C CA . VAL A 1 128 ? 1.566 11.328 -8.110 1.00 82.38 128 VAL A CA 1
ATOM 976 C C . VAL A 1 128 ? 0.164 10.921 -7.649 1.00 82.38 128 VAL A C 1
ATOM 978 O O . VAL A 1 128 ? -0.169 11.098 -6.478 1.00 82.38 128 VAL A O 1
ATOM 981 N N . LEU A 1 129 ? -0.642 10.323 -8.528 1.00 81.81 129 LEU A N 1
ATOM 982 C CA . LEU A 1 129 ? -1.991 9.866 -8.195 1.00 81.81 129 LEU A CA 1
ATOM 983 C C . LEU A 1 129 ? -1.976 8.757 -7.133 1.00 81.81 129 LEU A C 1
ATOM 985 O O . LEU A 1 129 ? -2.773 8.815 -6.197 1.00 81.81 129 LEU A O 1
ATOM 989 N N . ASN A 1 130 ? -1.053 7.793 -7.227 1.00 76.88 130 ASN A N 1
ATOM 990 C CA . ASN A 1 130 ? -0.883 6.753 -6.204 1.00 76.88 130 ASN A CA 1
ATOM 991 C C . ASN A 1 130 ? -0.510 7.350 -4.839 1.00 76.88 130 ASN A C 1
ATOM 993 O O . ASN A 1 130 ? -1.114 6.995 -3.828 1.00 76.88 130 ASN A O 1
ATOM 997 N N . VAL A 1 131 ? 0.423 8.307 -4.807 1.00 80.06 131 VAL A N 1
ATOM 998 C CA . VAL A 1 131 ? 0.823 8.989 -3.565 1.00 80.06 131 VAL A CA 1
ATOM 999 C C . VAL A 1 131 ? -0.354 9.750 -2.945 1.00 80.06 131 VAL A C 1
ATOM 1001 O O . VAL A 1 131 ? -0.623 9.606 -1.752 1.00 80.06 131 VAL A O 1
ATOM 1004 N N . ILE A 1 132 ? -1.089 10.533 -3.742 1.00 84.44 132 ILE A N 1
ATOM 1005 C CA . ILE A 1 132 ? -2.234 11.322 -3.260 1.00 84.44 132 ILE A CA 1
ATOM 1006 C C . ILE A 1 132 ? -3.330 10.413 -2.696 1.00 84.44 132 ILE A C 1
ATOM 1008 O O . ILE A 1 132 ? -3.873 10.699 -1.622 1.00 84.44 132 ILE A O 1
ATOM 1012 N N . VAL A 1 133 ? -3.669 9.329 -3.401 1.00 81.19 133 VAL A N 1
ATOM 1013 C CA . VAL A 1 133 ? -4.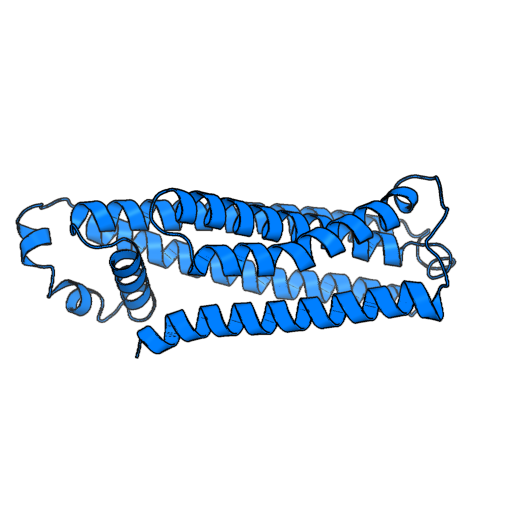725 8.416 -2.952 1.00 81.19 133 VAL A CA 1
ATOM 1014 C C . VAL A 1 133 ? -4.329 7.720 -1.658 1.00 81.19 133 VAL A C 1
ATOM 1016 O O . VAL A 1 133 ? -5.134 7.720 -0.729 1.00 81.19 133 VAL A O 1
ATOM 1019 N N . GLU A 1 134 ? -3.112 7.190 -1.546 1.00 79.00 134 GLU A N 1
ATOM 1020 C CA . GLU A 1 134 ? -2.690 6.488 -0.330 1.00 79.00 134 GLU A CA 1
ATOM 1021 C C . GLU A 1 134 ? -2.697 7.422 0.889 1.00 79.00 134 GLU A C 1
ATOM 1023 O O . GLU A 1 134 ? -3.249 7.076 1.935 1.00 79.00 134 GLU A O 1
ATOM 1028 N N . ILE A 1 135 ? -2.183 8.652 0.742 1.00 82.62 135 ILE A N 1
ATOM 1029 C CA . ILE A 1 135 ? -2.241 9.669 1.804 1.00 82.62 135 ILE A CA 1
ATOM 1030 C C . ILE A 1 135 ? -3.699 9.951 2.184 1.00 82.62 135 ILE A C 1
ATOM 1032 O O . ILE A 1 135 ? -4.035 10.035 3.367 1.00 82.62 135 ILE A O 1
ATOM 1036 N N . THR A 1 136 ? -4.589 10.071 1.197 1.00 84.50 136 THR A N 1
ATOM 1037 C CA . THR A 1 136 ? -6.016 10.318 1.440 1.00 84.50 136 THR A CA 1
ATOM 1038 C C . THR A 1 136 ? -6.668 9.156 2.195 1.00 84.50 136 THR A C 1
ATOM 1040 O O . THR A 1 136 ? -7.396 9.383 3.168 1.00 84.50 136 THR A O 1
ATOM 1043 N N . LEU A 1 137 ? -6.391 7.912 1.794 1.00 79.94 137 LEU A N 1
ATOM 1044 C CA . LEU A 1 137 ? -6.906 6.705 2.443 1.00 79.94 137 LEU A CA 1
ATOM 1045 C C . LEU A 1 137 ? -6.393 6.575 3.883 1.00 79.94 137 LEU A C 1
ATOM 1047 O O . LEU A 1 137 ? -7.179 6.227 4.771 1.00 79.94 137 LEU A O 1
ATOM 1051 N N . GLU A 1 138 ? -5.130 6.918 4.137 1.00 81.38 138 GLU A N 1
ATOM 1052 C CA . GLU A 1 138 ? -4.536 6.913 5.477 1.00 81.38 138 GLU A CA 1
ATOM 1053 C C . GLU A 1 138 ? -5.154 8.000 6.368 1.00 81.38 138 GLU A C 1
ATOM 1055 O O . GLU A 1 138 ? -5.554 7.725 7.501 1.00 81.38 138 GLU A O 1
ATOM 1060 N N . VAL A 1 139 ? -5.350 9.220 5.853 1.00 84.19 139 VAL A N 1
ATOM 1061 C CA . VAL A 1 139 ? -6.029 10.301 6.592 1.00 84.19 139 VAL A CA 1
ATOM 1062 C C . VAL A 1 139 ? -7.460 9.902 6.967 1.00 84.19 139 VAL A C 1
ATOM 1064 O O . VAL A 1 139 ? -7.912 10.174 8.087 1.00 84.19 139 VAL A O 1
ATOM 1067 N N . ILE A 1 140 ? -8.187 9.239 6.062 1.00 83.44 140 ILE A N 1
ATOM 1068 C CA . ILE A 1 140 ? -9.520 8.696 6.360 1.00 83.44 140 ILE A CA 1
ATOM 1069 C C . ILE A 1 140 ? -9.421 7.596 7.425 1.00 83.44 140 ILE A C 1
ATOM 1071 O O . ILE A 1 140 ? -10.196 7.611 8.384 1.00 83.44 140 ILE A O 1
ATOM 1075 N N . GLY A 1 141 ? -8.446 6.691 7.311 1.00 80.75 141 GLY A N 1
ATOM 1076 C CA . GLY A 1 141 ? -8.162 5.653 8.305 1.00 80.75 141 GLY A CA 1
ATOM 1077 C C . GLY A 1 141 ? -7.899 6.220 9.702 1.00 80.75 141 GLY A C 1
ATOM 1078 O O . GLY A 1 141 ? -8.491 5.759 10.681 1.00 80.75 141 GLY A O 1
ATOM 1079 N N . TYR A 1 142 ? -7.102 7.283 9.799 1.00 80.75 142 TYR A N 1
ATOM 1080 C CA . TYR A 1 142 ? -6.835 7.980 11.055 1.00 80.75 142 TYR A CA 1
ATOM 1081 C C . TYR A 1 142 ? -8.109 8.590 11.659 1.00 80.75 142 TYR A C 1
ATOM 1083 O O . TYR A 1 142 ? -8.359 8.459 12.863 1.00 80.75 142 TYR A O 1
ATOM 1091 N N . LYS A 1 143 ? -8.959 9.216 10.831 1.00 82.62 143 LYS A N 1
ATOM 1092 C CA . LYS A 1 143 ? -10.256 9.756 11.278 1.00 82.62 143 LYS A CA 1
ATOM 1093 C C . LYS A 1 143 ? -11.186 8.655 11.794 1.00 82.62 143 LYS A C 1
ATOM 1095 O O . LYS A 1 143 ? -11.773 8.836 12.859 1.00 82.62 143 LYS A O 1
ATOM 1100 N N . LEU A 1 144 ? -11.278 7.522 11.094 1.00 79.31 144 LEU A N 1
ATOM 1101 C CA . LEU A 1 144 ? -12.047 6.351 11.537 1.00 79.31 144 LEU A CA 1
ATOM 1102 C C . LEU A 1 144 ? -11.537 5.847 12.898 1.00 79.31 144 LEU A C 1
ATOM 1104 O O . LEU A 1 144 ? -12.314 5.702 13.840 1.00 79.31 144 LEU A O 1
ATOM 1108 N N . GLY A 1 145 ? -10.219 5.685 13.055 1.00 76.94 145 GLY A N 1
ATOM 1109 C CA . GLY A 1 145 ? -9.613 5.247 14.317 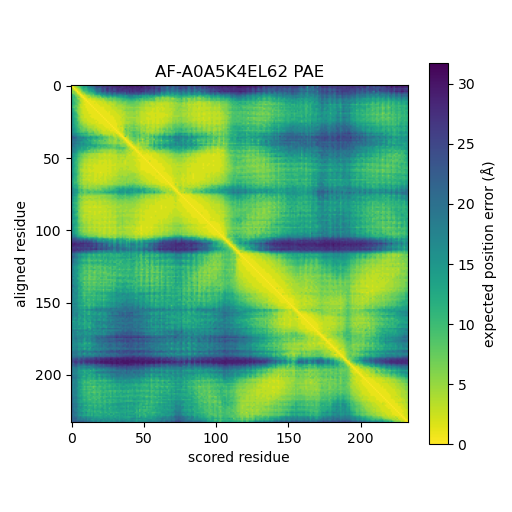1.00 76.94 145 GLY A CA 1
ATOM 1110 C C . GLY A 1 145 ? -9.865 6.207 15.487 1.00 76.94 145 GLY A C 1
ATOM 1111 O O . GLY A 1 145 ? -10.059 5.769 16.624 1.00 76.94 145 GLY A O 1
ATOM 1112 N N . LYS A 1 146 ? -9.917 7.520 15.228 1.00 81.88 146 LYS A N 1
ATOM 1113 C CA . LYS A 1 146 ? -10.308 8.516 16.237 1.00 81.88 146 LYS A CA 1
ATOM 1114 C C . LYS A 1 146 ? -11.766 8.335 16.671 1.00 81.88 146 LYS A C 1
ATOM 1116 O O . LYS A 1 146 ? -12.035 8.391 17.870 1.00 81.88 146 LYS A O 1
ATOM 1121 N N . ASN A 1 147 ? -12.682 8.086 15.736 1.00 80.00 147 ASN A N 1
ATOM 1122 C CA . ASN A 1 147 ? -14.095 7.859 16.052 1.00 80.00 147 ASN A CA 1
ATOM 1123 C C . ASN A 1 147 ? -14.283 6.592 16.904 1.00 80.00 147 ASN A C 1
ATOM 1125 O O . ASN A 1 147 ? -15.018 6.633 17.889 1.00 80.00 147 ASN A O 1
ATOM 1129 N N . VAL A 1 148 ? -13.554 5.510 16.600 1.00 78.62 148 VAL A N 1
ATOM 1130 C CA . VAL A 1 148 ? -13.561 4.273 17.407 1.00 78.62 148 VAL A CA 1
ATOM 1131 C C . VAL A 1 148 ? -13.159 4.560 18.855 1.00 78.62 148 VAL A C 1
ATOM 1133 O O . VAL A 1 148 ? -13.864 4.151 19.770 1.00 78.62 148 VAL A O 1
ATOM 1136 N N . LYS A 1 149 ? -12.080 5.323 19.090 1.00 80.94 149 LYS A N 1
ATOM 1137 C CA . LYS A 1 149 ? -11.652 5.701 20.454 1.00 80.94 149 LYS A CA 1
ATOM 1138 C C . LYS A 1 149 ? -12.699 6.533 21.199 1.00 80.94 149 LYS A C 1
ATOM 1140 O O . LYS A 1 149 ? -12.852 6.391 22.411 1.00 80.94 149 LYS A O 1
ATOM 1145 N N . ILE A 1 150 ? -13.416 7.406 20.490 1.00 80.12 150 ILE A N 1
ATOM 1146 C CA . ILE A 1 150 ? -14.499 8.203 21.079 1.00 80.12 150 ILE A CA 1
ATOM 1147 C C . ILE A 1 150 ? -15.623 7.272 21.539 1.00 80.12 150 ILE A C 1
ATOM 1149 O O . ILE A 1 150 ? -15.997 7.332 22.710 1.00 80.12 150 ILE A O 1
ATOM 1153 N N . VAL A 1 151 ? -16.097 6.377 20.665 1.00 76.75 151 VAL A N 1
ATOM 1154 C CA . VAL A 1 151 ? -17.145 5.390 20.982 1.00 76.75 151 VAL A CA 1
ATOM 1155 C C . VAL A 1 151 ? -16.711 4.462 22.115 1.00 76.75 151 VAL A C 1
ATOM 1157 O O . VAL A 1 151 ? -17.469 4.279 23.064 1.00 76.75 151 VAL A O 1
ATOM 1160 N N . GLN A 1 152 ? -15.467 3.980 22.084 1.00 82.75 152 GLN A N 1
ATOM 1161 C CA . GLN A 1 152 ? -14.857 3.191 23.153 1.00 82.75 152 GLN A CA 1
ATOM 1162 C C . GLN A 1 152 ? -14.973 3.894 24.517 1.00 82.75 152 GLN A C 1
ATOM 1164 O O . GLN A 1 152 ? -15.396 3.285 25.493 1.00 82.75 152 GLN A O 1
ATOM 1169 N N . SER A 1 153 ? -14.632 5.186 24.592 1.00 79.94 153 SER A N 1
ATOM 1170 C CA . SER A 1 153 ? -14.690 5.944 25.853 1.00 79.94 153 SER A CA 1
ATOM 1171 C C . SER A 1 153 ? -16.112 6.248 26.332 1.00 79.94 153 SER A C 1
ATOM 1173 O O . SER A 1 153 ? -16.325 6.468 27.527 1.00 79.94 153 SER A O 1
ATOM 1175 N N . ILE A 1 154 ? -17.074 6.316 25.405 1.00 76.56 154 ILE A N 1
ATOM 1176 C CA . ILE A 1 154 ? -18.468 6.628 25.727 1.00 76.56 154 ILE A CA 1
ATOM 1177 C C . ILE A 1 154 ? -19.175 5.385 26.253 1.00 76.56 154 ILE A C 1
ATOM 1179 O O . ILE A 1 154 ? -19.831 5.471 27.285 1.00 76.56 154 ILE A O 1
ATOM 1183 N N . LEU A 1 155 ? -19.010 4.260 25.559 1.00 78.12 155 LEU A N 1
ATOM 1184 C CA . LEU A 1 155 ? -19.648 2.992 25.907 1.00 78.12 155 LEU A CA 1
ATOM 1185 C C . LEU A 1 155 ? -18.836 2.185 26.927 1.00 78.12 155 LEU A C 1
ATOM 1187 O O . LEU A 1 155 ? -19.288 1.140 27.369 1.00 78.12 155 LEU A O 1
ATOM 1191 N N . SER A 1 156 ? -17.638 2.652 27.301 1.00 80.44 156 SER A N 1
ATOM 1192 C CA . SER A 1 156 ? -16.731 1.955 28.224 1.00 80.44 156 SER A CA 1
ATOM 1193 C C . SER A 1 156 ? -16.408 0.511 27.804 1.00 80.44 156 SER A C 1
ATOM 1195 O O . SER A 1 156 ? -16.096 -0.332 28.641 1.00 80.44 156 SER A O 1
ATOM 1197 N N . ILE A 1 157 ? -16.434 0.244 26.497 1.00 79.31 157 ILE A N 1
ATOM 1198 C CA . ILE A 1 157 ? -16.160 -1.066 25.892 1.00 79.31 157 ILE A CA 1
ATOM 1199 C C . ILE A 1 157 ? -14.703 -1.196 25.440 1.00 79.31 157 ILE A C 1
ATOM 1201 O O . ILE A 1 157 ? -13.937 -0.227 25.434 1.00 79.31 157 ILE A O 1
ATOM 1205 N N . GLN A 1 158 ? -14.293 -2.399 25.037 1.00 79.56 158 GLN A N 1
ATOM 1206 C CA . GLN A 1 158 ? -12.972 -2.601 24.441 1.00 79.56 158 GLN A CA 1
ATOM 1207 C C . GLN A 1 158 ? -12.890 -1.985 23.033 1.00 79.56 158 GLN A C 1
ATOM 1209 O O . GLN A 1 158 ? -13.891 -1.813 22.340 1.00 79.56 158 GLN A O 1
ATOM 1214 N N . ALA A 1 159 ? -11.681 -1.621 22.593 1.00 71.19 159 ALA A N 1
ATOM 1215 C CA . ALA A 1 159 ? -11.481 -0.962 21.298 1.00 71.19 159 ALA A CA 1
ATOM 1216 C C . ALA A 1 159 ? -11.894 -1.842 20.106 1.00 71.19 159 ALA A C 1
ATOM 1218 O O . ALA A 1 159 ? -12.367 -1.325 19.099 1.00 71.19 159 ALA A O 1
ATOM 1219 N N . ASP A 1 160 ? -11.716 -3.159 20.210 1.00 70.81 160 ASP A N 1
ATOM 1220 C CA . ASP A 1 160 ? -12.147 -4.114 19.189 1.00 70.81 160 ASP A CA 1
ATOM 1221 C C . ASP A 1 160 ? -13.671 -4.279 19.168 1.00 70.81 160 ASP A C 1
ATOM 1223 O O . ASP A 1 160 ? -14.245 -4.473 18.102 1.00 70.81 160 ASP A O 1
ATOM 1227 N N . GLU A 1 161 ? -14.326 -4.171 20.322 1.00 76.06 161 GLU A N 1
ATOM 1228 C CA . GLU A 1 161 ? -15.782 -4.215 20.451 1.00 76.06 161 GLU A CA 1
ATOM 1229 C C . GLU A 1 161 ? -16.432 -2.941 19.895 1.00 76.06 161 GLU A C 1
ATOM 1231 O O . GLU A 1 161 ? -17.389 -3.026 19.128 1.00 76.06 161 GLU A O 1
ATOM 1236 N N . ALA A 1 162 ? -15.844 -1.770 20.160 1.00 76.94 162 ALA A N 1
ATOM 1237 C CA . ALA A 1 162 ? -16.262 -0.503 19.555 1.00 76.94 162 ALA A CA 1
ATOM 1238 C C . ALA A 1 162 ? -16.104 -0.502 18.029 1.00 76.94 162 ALA A C 1
ATOM 1240 O O . ALA A 1 162 ? -16.986 -0.028 17.311 1.00 76.94 162 ALA A O 1
ATOM 1241 N N . ASP A 1 163 ? -14.989 -1.038 17.530 1.00 74.62 163 ASP A N 1
ATOM 1242 C CA . ASP A 1 163 ? -14.734 -1.165 16.095 1.00 74.62 163 ASP A CA 1
ATOM 1243 C C . ASP A 1 163 ? -15.725 -2.136 15.435 1.00 74.62 163 ASP A C 1
ATOM 1245 O O . ASP A 1 163 ? -16.301 -1.821 14.392 1.00 74.62 163 ASP A O 1
ATOM 1249 N N . LYS A 1 164 ? -16.004 -3.279 16.082 1.00 74.00 164 LYS A N 1
ATOM 1250 C CA . LYS A 1 164 ? -17.029 -4.236 15.635 1.00 74.00 164 LYS A CA 1
ATOM 1251 C C . LYS A 1 164 ? -18.395 -3.579 15.562 1.00 74.00 164 LYS A C 1
ATOM 1253 O O . LYS A 1 164 ? -19.007 -3.642 14.505 1.00 74.00 164 LYS A O 1
ATOM 1258 N N . LEU A 1 165 ? -18.841 -2.936 16.640 1.00 78.12 165 LEU A N 1
ATOM 1259 C CA . LEU A 1 165 ? -20.140 -2.268 16.727 1.00 78.12 165 LEU A CA 1
ATOM 1260 C C . LEU A 1 165 ? -20.320 -1.249 15.595 1.00 78.12 165 LEU A C 1
ATOM 1262 O O . LEU A 1 165 ? -21.323 -1.265 14.884 1.00 78.12 165 LEU A O 1
ATOM 1266 N N . LEU A 1 166 ? -19.311 -0.403 15.378 1.00 78.31 166 LEU A N 1
ATOM 1267 C CA . LEU A 1 166 ? -19.317 0.582 14.300 1.00 78.31 166 LEU A CA 1
ATOM 1268 C C . LEU A 1 166 ? -19.360 -0.061 12.909 1.00 78.31 166 LEU A C 1
ATOM 1270 O O . LEU A 1 166 ? -19.995 0.496 12.014 1.00 78.31 166 LEU A O 1
ATOM 1274 N N . ALA A 1 167 ? -18.714 -1.212 12.724 1.00 73.00 167 ALA A N 1
ATOM 1275 C CA . ALA A 1 167 ? -18.794 -1.970 11.482 1.00 73.00 167 ALA A CA 1
ATOM 1276 C C . ALA A 1 167 ? -20.191 -2.581 11.262 1.00 73.00 167 ALA A C 1
ATOM 1278 O O . ALA A 1 167 ? -20.709 -2.463 10.155 1.00 73.00 167 ALA A O 1
ATOM 1279 N N . GLN A 1 168 ? -20.839 -3.152 12.292 1.00 77.62 168 GLN A N 1
ATOM 1280 C CA . GLN A 1 168 ? -22.195 -3.720 12.142 1.00 77.62 168 GLN A CA 1
ATOM 1281 C C . GLN A 1 168 ? -23.213 -2.643 11.780 1.00 77.62 168 GLN A C 1
ATOM 1283 O O . GLN A 1 168 ? -24.032 -2.841 10.888 1.00 77.62 168 GLN A O 1
ATOM 1288 N N . ILE A 1 169 ? -23.116 -1.476 12.419 1.00 76.88 169 ILE A N 1
ATOM 1289 C CA . ILE A 1 169 ? -24.006 -0.352 12.120 1.00 76.88 169 ILE A CA 1
ATOM 1290 C C . ILE A 1 169 ? -23.737 0.210 10.715 1.00 76.88 169 ILE A C 1
ATOM 1292 O O . ILE A 1 169 ? -24.654 0.699 10.061 1.00 76.88 169 ILE A O 1
ATOM 1296 N N . ALA A 1 170 ? -22.494 0.146 10.228 1.00 71.38 170 ALA A N 1
ATOM 1297 C CA . ALA A 1 170 ? -22.178 0.565 8.868 1.00 71.38 170 ALA A CA 1
ATOM 1298 C C . ALA A 1 170 ? -22.683 -0.425 7.804 1.00 71.38 170 ALA A C 1
ATOM 1300 O O . ALA A 1 170 ? -23.011 0.007 6.702 1.00 71.38 170 ALA A O 1
ATOM 1301 N N . GLU A 1 171 ? -22.719 -1.718 8.122 1.00 73.31 171 GLU A N 1
ATOM 1302 C CA . GLU A 1 171 ? -23.180 -2.791 7.235 1.00 73.31 171 GLU A CA 1
ATOM 1303 C C . GLU A 1 171 ? -24.713 -2.838 7.154 1.00 73.31 171 GLU A C 1
ATOM 1305 O O . GLU A 1 171 ? -25.272 -2.971 6.066 1.00 73.31 171 GLU A O 1
ATOM 1310 N N . ASP A 1 172 ? -25.390 -2.641 8.286 1.00 74.38 172 ASP A N 1
ATOM 1311 C CA . ASP A 1 172 ? -26.846 -2.564 8.365 1.00 74.38 172 ASP A CA 1
ATOM 1312 C C . ASP A 1 172 ? -27.302 -1.322 9.153 1.00 74.38 172 ASP A C 1
ATOM 1314 O O . ASP A 1 172 ? -27.620 -1.393 10.348 1.00 74.38 172 ASP A O 1
ATOM 1318 N N . PRO A 1 173 ? -27.372 -0.155 8.487 1.00 69.00 173 PRO A N 1
ATOM 1319 C CA . PRO A 1 173 ? -27.795 1.078 9.136 1.00 69.00 173 PRO A CA 1
ATOM 1320 C C . PRO A 1 173 ? -29.275 1.059 9.544 1.00 69.00 173 PRO A C 1
ATOM 1322 O O . PRO A 1 173 ? -29.658 1.820 10.433 1.00 69.00 173 PRO A O 1
ATOM 1325 N N . LYS A 1 174 ? -30.113 0.197 8.942 1.00 74.38 174 LYS A N 1
ATOM 1326 C CA . LYS A 1 174 ? -31.551 0.113 9.260 1.00 74.38 174 LYS A CA 1
ATOM 1327 C C . LYS A 1 174 ? -31.789 -0.520 10.630 1.00 74.38 174 LYS A C 1
ATOM 1329 O O . LYS A 1 174 ? -32.671 -0.064 11.352 1.00 74.38 174 LYS A O 1
ATOM 1334 N N . HIS A 1 175 ? -30.967 -1.497 11.012 1.00 77.94 175 HIS A N 1
ATOM 1335 C CA . HIS A 1 175 ? -31.007 -2.136 12.335 1.00 77.94 175 HIS A CA 1
ATOM 1336 C C . HIS A 1 175 ? -29.959 -1.573 13.313 1.00 77.94 175 HIS A C 1
ATOM 1338 O O . HIS A 1 175 ? -29.748 -2.119 14.396 1.00 77.94 175 HIS A O 1
ATOM 1344 N N . GLY A 1 176 ? -29.349 -0.429 12.980 1.00 68.69 176 GLY A N 1
ATOM 1345 C CA . GLY A 1 176 ? -28.335 0.255 13.789 1.00 68.69 176 GLY A CA 1
ATOM 1346 C C . GLY A 1 176 ? -28.729 0.474 15.255 1.00 68.69 176 GLY A C 1
ATOM 1347 O O . GLY A 1 176 ? -27.914 0.288 16.157 1.00 68.69 176 GLY A O 1
ATOM 1348 N N . ALA A 1 177 ? -29.992 0.832 15.504 1.00 71.19 177 ALA A N 1
ATOM 1349 C CA . ALA A 1 177 ? -30.520 1.049 16.852 1.00 71.19 177 ALA A CA 1
ATOM 1350 C C . ALA A 1 177 ? -30.584 -0.246 17.678 1.00 71.19 177 ALA A C 1
ATOM 1352 O O . ALA A 1 177 ? -30.331 -0.219 18.879 1.00 71.19 177 ALA A O 1
ATOM 1353 N N . THR A 1 178 ? -30.850 -1.385 17.034 1.00 78.62 178 THR A N 1
ATOM 1354 C CA . THR A 1 178 ? -30.906 -2.702 17.679 1.00 78.62 178 THR A CA 1
ATOM 1355 C C . THR A 1 178 ? -29.530 -3.137 18.180 1.00 78.62 178 THR A C 1
ATOM 1357 O O . THR A 1 178 ? -29.430 -3.715 19.258 1.00 78.62 178 THR A O 1
ATOM 1360 N N . PHE A 1 179 ? -28.453 -2.798 17.462 1.00 76.56 179 PHE A N 1
ATOM 1361 C CA . PHE A 1 179 ? -27.081 -3.068 17.917 1.00 76.56 179 PHE A CA 1
ATOM 1362 C C . PHE A 1 179 ? -26.658 -2.203 19.116 1.00 76.56 179 PHE A C 1
ATOM 1364 O O . PHE A 1 179 ? -25.719 -2.556 19.826 1.00 76.56 179 PHE A O 1
ATOM 1371 N N . LEU A 1 180 ? -27.347 -1.084 19.363 1.00 75.62 180 LEU A N 1
ATOM 1372 C CA . LEU A 1 180 ? -27.090 -0.188 20.495 1.00 75.62 180 LEU A CA 1
ATOM 1373 C C . LEU A 1 180 ? -27.942 -0.506 21.734 1.00 75.62 180 LEU A C 1
ATOM 1375 O O . LEU A 1 180 ? -27.625 -0.000 22.808 1.00 75.62 180 LEU A O 1
ATOM 1379 N N . GLU A 1 181 ? -28.976 -1.350 21.616 1.00 79.56 181 GLU A N 1
ATOM 1380 C CA . GLU A 1 181 ? -29.830 -1.771 22.743 1.00 79.56 181 GLU A CA 1
ATOM 1381 C C . GLU A 1 181 ? -29.051 -2.319 23.950 1.00 79.56 181 GLU A C 1
ATOM 1383 O O . GLU A 1 181 ? -29.345 -1.895 25.069 1.00 79.56 181 GLU A O 1
ATOM 1388 N N . PRO A 1 182 ? -28.021 -3.175 23.777 1.00 81.88 182 PRO A N 1
ATOM 1389 C CA . PRO A 1 182 ? -27.239 -3.680 24.906 1.00 81.88 182 PRO A CA 1
ATOM 1390 C C . PRO A 1 182 ? -26.542 -2.580 25.713 1.00 81.88 182 PRO A C 1
ATOM 1392 O O . PRO A 1 182 ? -26.260 -2.783 26.887 1.00 81.88 182 PRO A O 1
ATOM 1395 N N . TYR A 1 183 ? -26.295 -1.419 25.096 1.00 76.44 183 TYR A N 1
ATOM 1396 C CA . TYR A 1 183 ? -25.599 -0.283 25.702 1.00 76.44 183 TYR A CA 1
ATOM 1397 C C . TYR A 1 183 ? -26.541 0.883 26.038 1.00 76.44 183 TYR A C 1
ATOM 1399 O O . TYR A 1 183 ? -26.106 2.013 26.286 1.00 76.44 183 TYR A O 1
ATOM 1407 N N . ARG A 1 184 ? -27.859 0.645 26.005 1.00 75.12 184 ARG A N 1
ATOM 1408 C CA . ARG A 1 184 ? -28.892 1.667 26.233 1.00 75.12 184 ARG A CA 1
ATOM 1409 C C . ARG A 1 184 ? -28.730 2.341 27.600 1.00 75.12 184 ARG A C 1
ATOM 1411 O O . ARG A 1 184 ? -28.979 3.540 27.722 1.00 75.12 184 ARG A O 1
ATOM 1418 N N . THR A 1 185 ? -28.286 1.606 28.616 1.00 72.50 185 THR A N 1
ATOM 1419 C CA . THR A 1 185 ? -28.073 2.121 29.978 1.00 72.50 185 THR A CA 1
ATOM 1420 C C . THR A 1 185 ? -26.906 3.111 30.026 1.00 72.50 185 THR A C 1
ATOM 1422 O O . THR A 1 185 ? -27.040 4.200 30.581 1.00 72.50 185 THR A O 1
ATOM 1425 N N . GLU A 1 186 ? -25.794 2.785 29.375 1.00 72.06 186 GLU A N 1
ATOM 1426 C CA . GLU A 1 186 ? -24.591 3.611 29.248 1.00 72.06 186 GLU A CA 1
ATOM 1427 C C . GLU A 1 186 ? -24.869 4.865 28.405 1.00 72.06 186 GLU A C 1
ATOM 1429 O O . GLU A 1 186 ? -24.443 5.969 28.765 1.00 72.06 186 GLU A O 1
ATOM 1434 N N . LEU A 1 187 ? -25.650 4.721 27.326 1.00 70.56 187 LEU A N 1
ATOM 1435 C CA . LEU A 1 187 ? -26.143 5.842 26.519 1.00 70.56 187 LEU A CA 1
ATOM 1436 C C . LEU A 1 187 ? -27.046 6.789 27.327 1.00 70.56 187 LEU A C 1
ATOM 1438 O O . LEU A 1 187 ? -26.942 8.008 27.170 1.00 70.56 187 LEU A O 1
ATOM 1442 N N . ASN A 1 188 ? -27.909 6.252 28.196 1.00 67.75 188 ASN A N 1
ATOM 1443 C CA . ASN A 1 188 ? -28.817 7.042 29.033 1.00 67.75 188 ASN A CA 1
ATOM 1444 C C . ASN A 1 188 ? -28.099 7.729 30.206 1.00 67.75 188 ASN A C 1
ATOM 1446 O O . ASN A 1 188 ? -28.441 8.858 30.551 1.00 67.75 188 ASN A O 1
ATOM 1450 N N . GLN A 1 189 ? -27.085 7.090 30.801 1.00 64.75 189 GLN A N 1
ATOM 1451 C CA . GLN A 1 189 ? -26.283 7.672 31.888 1.00 64.75 189 GLN A CA 1
ATOM 1452 C C . GLN A 1 189 ? -25.343 8.784 31.408 1.00 64.75 189 GLN A C 1
ATOM 1454 O O . GLN A 1 189 ? -25.014 9.699 32.166 1.00 64.75 189 GLN A O 1
ATOM 1459 N N . ARG A 1 190 ? -24.903 8.733 30.147 1.00 60.03 190 ARG A N 1
ATOM 1460 C CA . ARG A 1 190 ? -24.099 9.786 29.518 1.00 60.03 190 ARG A CA 1
ATOM 1461 C C . ARG A 1 190 ? -24.835 10.316 28.290 1.00 60.03 190 ARG A C 1
ATOM 1463 O O . ARG A 1 190 ? -24.446 9.972 27.172 1.00 60.03 190 ARG A O 1
ATOM 1470 N N . PRO A 1 191 ? -25.834 11.207 28.458 1.00 52.09 191 PRO A N 1
ATOM 1471 C CA . PRO A 1 191 ? -26.592 11.777 27.353 1.00 52.09 191 PRO A CA 1
ATOM 1472 C C . PRO A 1 191 ? -25.719 12.790 26.604 1.00 52.09 191 PRO A C 1
ATOM 1474 O O . PRO A 1 191 ? -25.880 14.005 26.697 1.00 52.09 191 PRO A O 1
ATOM 1477 N N . LYS A 1 192 ? -24.730 12.307 25.858 1.00 53.53 192 LYS A N 1
ATOM 1478 C CA . LYS A 1 192 ? -23.961 13.128 24.932 1.00 53.53 192 LYS A CA 1
ATOM 1479 C C . LYS A 1 192 ? -24.565 12.911 23.555 1.00 53.53 192 LYS A C 1
ATOM 1481 O O . LYS A 1 192 ? -24.391 11.847 22.969 1.00 53.53 192 LYS A O 1
ATOM 1486 N N . ARG A 1 193 ? -25.195 13.960 23.008 1.00 52.59 193 ARG A N 1
ATOM 1487 C CA . ARG A 1 193 ? -25.688 14.121 21.613 1.00 52.59 193 ARG A CA 1
ATOM 1488 C C . ARG A 1 193 ? -24.690 13.721 20.492 1.00 52.59 193 ARG A C 1
ATOM 1490 O O . ARG A 1 193 ? -24.966 13.953 19.322 1.00 52.59 193 ARG A O 1
ATOM 1497 N N . GLY A 1 194 ? -23.519 13.172 20.815 1.00 58.00 194 GLY A N 1
ATOM 1498 C CA . GLY A 1 194 ? -22.432 12.861 19.893 1.00 58.00 194 GLY A CA 1
ATOM 1499 C C . GLY A 1 194 ? -22.399 11.427 19.359 1.00 58.00 194 GLY A C 1
ATOM 1500 O O . GLY A 1 194 ? -21.888 11.249 18.263 1.00 58.00 194 GLY A O 1
ATOM 1501 N N . VAL A 1 195 ? -22.941 10.416 20.054 1.00 63.28 195 VAL A N 1
ATOM 1502 C CA . VAL A 1 195 ? -22.812 9.007 19.606 1.00 63.28 195 VAL A CA 1
ATOM 1503 C C . VAL A 1 195 ? -23.483 8.756 18.250 1.00 63.28 195 VAL A C 1
ATOM 1505 O O . VAL A 1 195 ? -22.789 8.297 17.345 1.00 63.28 195 VAL A O 1
ATOM 1508 N N . PRO A 1 196 ? -24.761 9.135 18.028 1.00 64.00 196 PRO A N 1
ATOM 1509 C CA . PRO A 1 196 ? -25.400 8.931 16.726 1.00 64.00 196 PRO A CA 1
ATOM 1510 C C . PRO A 1 196 ? -24.677 9.699 15.612 1.00 64.00 196 PRO A C 1
ATOM 1512 O O . PRO A 1 196 ? -24.480 9.185 14.518 1.00 64.00 196 PRO A O 1
ATOM 1515 N N . LYS A 1 197 ? -24.199 10.913 15.921 1.00 69.69 197 LYS A N 1
ATOM 1516 C CA . LYS A 1 197 ? -23.466 11.769 14.982 1.00 69.69 197 LYS A CA 1
ATOM 1517 C C . LYS A 1 197 ? -22.111 11.175 14.583 1.00 69.69 197 LYS A C 1
ATOM 1519 O O . LYS A 1 197 ? -21.754 11.221 13.407 1.00 69.69 197 LYS A O 1
ATOM 1524 N N . GLU A 1 198 ? -21.356 10.626 15.534 1.00 70.44 198 GLU A N 1
ATOM 1525 C CA . GLU A 1 198 ? -20.069 9.980 15.253 1.00 70.44 198 GLU A CA 1
ATOM 1526 C C . GLU A 1 198 ? -20.255 8.647 14.518 1.00 70.44 198 GLU A C 1
ATOM 1528 O O . GLU A 1 198 ? -19.469 8.354 13.622 1.00 70.44 198 GLU A O 1
ATOM 1533 N N . ILE A 1 199 ? -21.325 7.895 14.799 1.00 69.12 199 ILE A N 1
ATOM 1534 C CA . ILE A 1 199 ? -21.687 6.676 14.058 1.00 69.12 199 ILE A CA 1
ATOM 1535 C C . ILE A 1 199 ? -21.995 6.996 12.588 1.00 69.12 199 ILE A C 1
ATOM 1537 O O . ILE A 1 199 ? -21.380 6.406 11.697 1.00 69.12 199 ILE A O 1
ATOM 1541 N N . THR A 1 200 ? -22.875 7.968 12.309 1.00 71.38 200 THR A N 1
ATOM 1542 C CA . THR A 1 200 ? -23.200 8.379 10.928 1.00 71.38 200 THR A CA 1
ATOM 1543 C C . THR A 1 200 ? -21.954 8.856 10.185 1.00 71.38 200 THR A C 1
ATOM 1545 O O . THR A 1 200 ? -21.693 8.439 9.059 1.00 71.38 200 THR A O 1
ATOM 1548 N N . LYS A 1 201 ? -21.130 9.683 10.835 1.00 78.19 201 LYS A N 1
ATOM 1549 C CA . LYS A 1 201 ? -19.868 10.179 10.275 1.00 78.19 201 LYS A CA 1
ATOM 1550 C C . LYS A 1 201 ? -18.874 9.050 9.992 1.00 78.19 201 LYS A C 1
ATOM 1552 O O . LYS A 1 201 ? -18.155 9.115 8.997 1.00 78.19 201 LYS A O 1
ATOM 1557 N N . ASN A 1 202 ? -18.836 8.015 10.831 1.00 78.38 202 ASN A N 1
ATOM 1558 C CA . ASN A 1 202 ? -17.999 6.840 10.612 1.00 78.38 202 ASN A CA 1
ATOM 1559 C C . ASN A 1 202 ? -18.450 6.051 9.378 1.00 78.38 202 ASN A C 1
ATOM 1561 O O . ASN A 1 202 ? -17.616 5.701 8.548 1.00 78.38 202 ASN A O 1
ATOM 1565 N N . HIS A 1 203 ? -19.759 5.835 9.222 1.00 76.38 203 HIS A N 1
ATOM 1566 C CA . HIS A 1 203 ? -20.322 5.178 8.041 1.00 76.38 203 HIS A CA 1
ATOM 1567 C C . HIS A 1 203 ? -19.996 5.950 6.753 1.00 76.38 203 HIS A C 1
ATOM 1569 O O . HIS A 1 203 ? -19.467 5.369 5.807 1.00 76.38 203 HIS A O 1
ATOM 1575 N N . THR A 1 204 ? -20.195 7.273 6.734 1.00 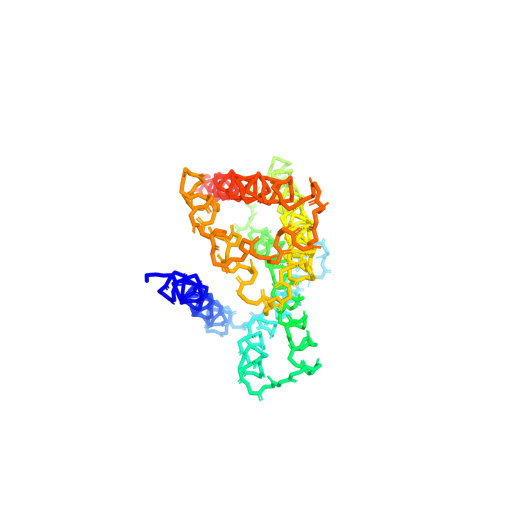80.56 204 THR A N 1
ATOM 1576 C CA . THR A 1 204 ? -19.837 8.110 5.576 1.00 80.56 204 THR A CA 1
ATOM 1577 C C . THR A 1 204 ? -18.353 7.993 5.217 1.00 80.56 204 THR A C 1
ATOM 1579 O O . THR A 1 204 ? -18.013 7.855 4.045 1.00 80.56 204 THR A O 1
ATOM 1582 N N . LEU A 1 205 ? -17.456 8.005 6.209 1.00 81.75 205 LEU A N 1
ATOM 1583 C CA . LEU A 1 205 ? -16.016 7.851 5.975 1.00 81.75 205 LEU A CA 1
ATOM 1584 C C . LEU A 1 205 ? -15.655 6.472 5.403 1.00 81.75 205 LEU A C 1
ATOM 1586 O O . LEU A 1 205 ? -14.785 6.398 4.539 1.00 81.75 205 LEU A O 1
ATOM 1590 N N . TRP A 1 206 ? -16.322 5.400 5.836 1.00 77.69 206 TRP A N 1
ATOM 1591 C CA . TRP A 1 206 ? -16.144 4.061 5.264 1.00 77.69 206 TRP A CA 1
ATOM 1592 C C . TRP A 1 206 ? -16.585 3.995 3.800 1.00 77.69 206 TRP A C 1
ATOM 1594 O O . TRP A 1 206 ? -15.834 3.490 2.966 1.00 77.69 206 TRP A O 1
ATOM 1604 N N . VAL A 1 207 ? -17.756 4.550 3.473 1.00 79.44 207 VAL A N 1
ATOM 1605 C CA . VAL A 1 207 ? -18.257 4.612 2.090 1.00 79.44 207 VAL A CA 1
ATOM 1606 C C . VAL A 1 207 ? -17.291 5.396 1.203 1.00 79.44 207 VAL A C 1
ATOM 1608 O O . VAL A 1 207 ? -16.896 4.905 0.148 1.00 79.44 207 VAL A O 1
ATOM 1611 N N . ILE A 1 208 ? -16.837 6.569 1.659 1.00 82.56 208 ILE A N 1
ATOM 1612 C CA . ILE A 1 208 ? -15.849 7.382 0.933 1.00 82.56 208 ILE A CA 1
ATOM 1613 C C . ILE A 1 208 ? -14.544 6.604 0.738 1.00 82.56 208 ILE A C 1
ATOM 1615 O O . ILE A 1 208 ? -14.002 6.601 -0.363 1.00 82.56 208 ILE A O 1
ATOM 1619 N N . LYS A 1 209 ? -14.045 5.918 1.775 1.00 80.25 209 LYS A N 1
ATOM 1620 C CA . LYS A 1 209 ? -12.807 5.130 1.699 1.00 80.25 209 LYS A CA 1
ATOM 1621 C C . LYS A 1 209 ? -12.888 4.057 0.613 1.00 80.25 209 LYS A C 1
ATOM 1623 O O . LYS A 1 209 ? -11.989 3.967 -0.217 1.00 80.25 209 LYS A O 1
ATOM 1628 N N . TYR A 1 210 ? -13.950 3.253 0.615 1.00 77.06 210 TYR A N 1
ATOM 1629 C CA . TYR A 1 210 ? -14.110 2.176 -0.363 1.00 77.06 210 TYR A CA 1
ATOM 1630 C C . TYR A 1 210 ? -14.383 2.698 -1.771 1.00 77.06 210 TYR A C 1
ATOM 1632 O O . TYR A 1 210 ? -13.855 2.140 -2.729 1.00 77.06 210 TYR A O 1
ATOM 1640 N N . PHE A 1 211 ? -15.146 3.783 -1.902 1.00 82.38 211 PHE A N 1
ATOM 1641 C CA . PHE A 1 211 ? -15.364 4.436 -3.188 1.00 82.38 211 PHE A CA 1
ATOM 1642 C C . PHE A 1 211 ? -14.049 4.952 -3.785 1.00 82.38 211 PHE A C 1
ATOM 1644 O O . PHE A 1 211 ? -13.732 4.634 -4.928 1.00 82.38 211 PHE A O 1
ATOM 1651 N N . LEU A 1 212 ? -13.244 5.677 -2.998 1.00 80.94 212 LEU A N 1
ATOM 1652 C CA . LEU A 1 212 ? -11.928 6.157 -3.429 1.00 80.94 212 LEU A CA 1
ATOM 1653 C C . LEU A 1 212 ? -10.996 5.002 -3.801 1.00 80.94 212 LEU A C 1
ATOM 1655 O O . LEU A 1 212 ? -10.315 5.081 -4.819 1.00 80.94 212 LEU A O 1
ATOM 1659 N N . LEU A 1 213 ? -10.998 3.920 -3.018 1.00 77.50 213 LEU A N 1
ATOM 1660 C CA . LEU A 1 213 ? -10.206 2.727 -3.312 1.00 77.50 213 LEU A CA 1
ATOM 1661 C C . LEU A 1 213 ? -10.635 2.066 -4.631 1.00 77.50 213 LEU A C 1
ATOM 1663 O O . LEU A 1 213 ? -9.778 1.711 -5.434 1.00 77.50 213 LEU A O 1
ATOM 1667 N N . ALA A 1 214 ? -11.940 1.921 -4.876 1.00 72.62 214 ALA A N 1
ATOM 1668 C CA . ALA A 1 214 ? -12.461 1.327 -6.106 1.00 72.62 214 ALA A CA 1
ATOM 1669 C C . ALA A 1 214 ? -12.120 2.181 -7.336 1.00 72.62 214 ALA A C 1
ATOM 1671 O O . ALA A 1 214 ? -11.617 1.659 -8.330 1.00 72.62 214 ALA A O 1
ATOM 1672 N N . VAL A 1 215 ? -12.330 3.498 -7.247 1.00 80.44 215 VAL A N 1
ATOM 1673 C CA . VAL A 1 215 ? -11.962 4.451 -8.306 1.00 80.44 215 VAL A CA 1
ATOM 1674 C C . VAL A 1 215 ? -10.462 4.392 -8.583 1.00 80.44 215 VAL A C 1
ATOM 1676 O O . VAL A 1 215 ? -10.051 4.328 -9.740 1.00 80.44 215 VAL A O 1
ATOM 1679 N N . HIS A 1 216 ? -9.640 4.359 -7.535 1.00 79.31 216 HIS A N 1
ATOM 1680 C CA . HIS A 1 216 ? -8.195 4.262 -7.669 1.00 79.31 216 HIS A CA 1
ATOM 1681 C C . HIS A 1 216 ? -7.751 2.952 -8.320 1.00 79.31 216 HIS A C 1
ATOM 1683 O O . HIS A 1 216 ? -6.926 2.988 -9.225 1.00 79.31 216 HIS A O 1
ATOM 1689 N N . LEU A 1 217 ? -8.324 1.815 -7.920 1.00 74.31 217 LEU A N 1
ATOM 1690 C CA . LEU A 1 217 ? -8.007 0.516 -8.510 1.00 74.31 217 LEU A CA 1
ATOM 1691 C C . LEU A 1 217 ? -8.289 0.512 -10.020 1.00 74.31 217 LEU A C 1
ATOM 1693 O O . LEU A 1 217 ? -7.440 0.091 -10.802 1.00 74.31 217 LEU A O 1
ATOM 1697 N N . VAL A 1 218 ? -9.452 1.029 -10.430 1.00 76.44 218 VAL A N 1
ATOM 1698 C CA . VAL A 1 218 ? -9.851 1.109 -11.844 1.00 76.44 218 VAL A CA 1
ATOM 1699 C C . VAL A 1 218 ? -8.946 2.064 -12.622 1.00 76.44 218 VAL A C 1
ATOM 1701 O O . VAL A 1 218 ? -8.482 1.710 -13.707 1.00 76.44 218 VAL A O 1
ATOM 1704 N N . LEU A 1 219 ? -8.659 3.252 -12.078 1.00 79.81 219 LEU A N 1
ATOM 1705 C CA . LEU A 1 219 ? -7.787 4.239 -12.722 1.00 79.81 219 LEU A CA 1
ATOM 1706 C C . LEU A 1 219 ? -6.350 3.733 -12.852 1.00 79.81 219 LEU A C 1
ATOM 1708 O O . LEU A 1 219 ? -5.784 3.807 -13.939 1.00 79.81 219 LEU A O 1
ATOM 1712 N N . SER A 1 220 ? -5.776 3.190 -11.779 1.00 73.50 220 SER A N 1
ATOM 1713 C CA . SER A 1 220 ? -4.417 2.646 -11.778 1.00 73.50 220 SER A CA 1
ATOM 1714 C C . SER A 1 220 ? -4.296 1.462 -12.730 1.00 73.50 220 SER A C 1
ATOM 1716 O O . SER A 1 220 ? -3.351 1.417 -13.512 1.00 73.50 220 SER A O 1
ATOM 1718 N N . PHE A 1 221 ? -5.268 0.542 -12.736 1.00 74.75 221 PHE A N 1
ATOM 1719 C CA . PHE A 1 221 ? -5.275 -0.570 -13.687 1.00 74.75 221 PHE A CA 1
ATOM 1720 C C . PHE A 1 221 ? -5.365 -0.075 -15.133 1.00 74.75 221 PHE A C 1
ATOM 1722 O O . PHE A 1 221 ? -4.592 -0.517 -15.975 1.00 74.75 221 PHE A O 1
ATOM 1729 N N . SER A 1 222 ? -6.253 0.882 -15.417 1.00 77.19 222 SER A N 1
ATOM 1730 C CA . SER A 1 222 ? -6.422 1.439 -16.766 1.00 77.19 222 SER A CA 1
ATOM 1731 C C . SER A 1 222 ? -5.169 2.177 -17.240 1.00 77.19 222 SER A C 1
ATOM 1733 O O . SER A 1 222 ? -4.739 1.987 -18.374 1.00 77.19 222 SER A O 1
ATOM 1735 N N . LEU A 1 223 ? -4.548 2.983 -16.373 1.00 75.75 223 LEU A N 1
ATOM 1736 C CA . LEU A 1 223 ? -3.319 3.714 -16.687 1.00 75.75 223 LEU A CA 1
ATOM 1737 C C . LEU A 1 223 ? -2.149 2.765 -16.935 1.00 75.75 223 LEU A C 1
ATOM 1739 O O . LEU A 1 223 ? -1.454 2.929 -17.932 1.00 75.75 223 LEU A O 1
ATOM 1743 N N . VAL A 1 224 ? -1.960 1.755 -16.079 1.00 71.06 224 VAL A N 1
ATOM 1744 C CA . VAL A 1 224 ? -0.914 0.737 -16.259 1.00 71.06 224 VAL A CA 1
ATOM 1745 C C . VAL A 1 224 ? -1.175 -0.088 -17.515 1.00 71.06 224 VAL A C 1
ATOM 1747 O O . VAL A 1 224 ? -0.243 -0.327 -18.275 1.00 71.06 224 VAL A O 1
ATOM 1750 N N . PHE A 1 225 ? -2.423 -0.474 -17.783 1.00 73.94 225 PHE A N 1
ATOM 1751 C CA . PHE A 1 225 ? -2.794 -1.195 -18.999 1.00 73.94 225 PHE A CA 1
ATOM 1752 C C . PHE A 1 225 ? -2.468 -0.381 -20.253 1.00 73.94 225 PHE A C 1
ATOM 1754 O O . PHE A 1 225 ? -1.811 -0.895 -21.152 1.00 73.94 225 PHE A O 1
ATOM 1761 N N . VAL A 1 226 ? -2.848 0.900 -20.294 1.00 76.06 226 VAL A N 1
ATOM 1762 C CA . VAL A 1 226 ? -2.482 1.806 -21.394 1.00 76.06 226 VAL A CA 1
ATOM 1763 C C . VAL A 1 226 ? -0.962 1.927 -21.510 1.00 76.06 226 VAL A C 1
ATOM 1765 O O . VAL A 1 226 ? -0.442 1.863 -22.619 1.00 76.06 226 VAL A O 1
ATOM 1768 N N . LEU A 1 227 ? -0.242 2.039 -20.390 1.00 69.12 227 LEU A N 1
ATOM 1769 C CA . LEU A 1 227 ? 1.221 2.107 -20.377 1.00 69.12 227 LEU A CA 1
ATOM 1770 C C . LEU A 1 227 ? 1.856 0.851 -20.999 1.00 69.12 227 LEU A C 1
ATOM 1772 O O . LEU A 1 227 ? 2.770 0.963 -21.808 1.00 69.12 227 LEU A O 1
ATOM 1776 N N . VAL A 1 228 ? 1.353 -0.331 -20.634 1.00 67.31 228 VAL A N 1
ATOM 1777 C CA . VAL A 1 228 ? 1.835 -1.635 -21.115 1.00 67.31 228 VAL A CA 1
ATOM 1778 C C . VAL A 1 228 ? 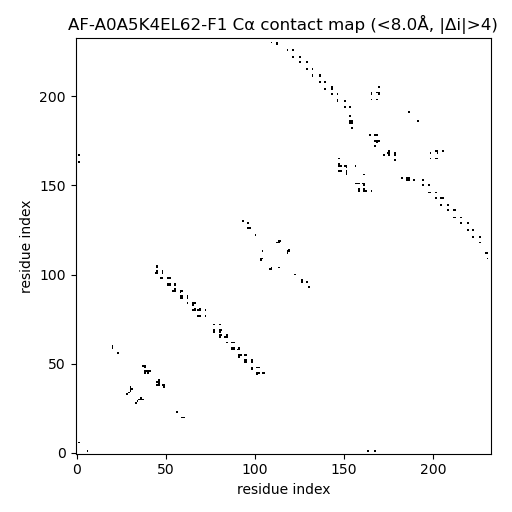1.470 -1.860 -22.582 1.00 67.31 228 VAL A C 1
ATOM 1780 O O . VAL A 1 228 ? 2.302 -2.335 -23.346 1.00 67.31 228 VAL A O 1
ATOM 1783 N N . VAL A 1 229 ? 0.260 -1.493 -23.006 1.00 70.88 229 VAL A N 1
ATOM 1784 C CA . VAL A 1 229 ? -0.154 -1.596 -24.414 1.00 70.88 229 VAL A CA 1
ATOM 1785 C C . VAL A 1 229 ? 0.669 -0.655 -25.292 1.00 70.88 229 VAL A C 1
ATOM 1787 O O . VAL A 1 229 ? 1.121 -1.074 -26.349 1.00 70.88 229 VAL A O 1
ATOM 1790 N N . LEU A 1 230 ? 0.927 0.577 -24.841 1.00 65.94 230 LEU A N 1
ATOM 1791 C CA . LEU A 1 230 ? 1.820 1.510 -25.537 1.00 65.94 230 LEU A CA 1
ATOM 1792 C C . LEU A 1 230 ? 3.277 1.024 -25.580 1.00 65.94 230 LEU A C 1
ATOM 1794 O O . LEU A 1 230 ? 4.016 1.459 -26.451 1.00 65.94 230 LEU A O 1
ATOM 1798 N N . LEU A 1 231 ? 3.697 0.160 -24.648 1.00 61.06 231 LEU A N 1
ATOM 1799 C CA . LEU A 1 231 ? 5.012 -0.490 -24.672 1.00 61.06 231 LEU A CA 1
ATOM 1800 C C . LEU A 1 231 ? 5.097 -1.650 -25.667 1.00 61.06 231 LEU A C 1
ATOM 1802 O O . LEU A 1 231 ? 6.185 -1.956 -26.146 1.00 61.06 231 LEU A O 1
ATOM 1806 N N . ALA A 1 232 ? 3.975 -2.316 -25.934 1.00 60.56 232 ALA A N 1
ATOM 1807 C CA . ALA A 1 232 ? 3.901 -3.470 -26.825 1.00 60.56 232 ALA A CA 1
ATOM 1808 C C . ALA A 1 232 ? 3.593 -3.107 -28.292 1.00 60.56 232 ALA A C 1
ATOM 1810 O O . ALA A 1 232 ? 3.650 -3.994 -29.145 1.00 60.56 232 ALA A O 1
ATOM 1811 N N . ALA A 1 233 ? 3.237 -1.847 -28.566 1.00 57.47 233 ALA A N 1
ATOM 1812 C CA . ALA A 1 233 ? 2.916 -1.305 -29.888 1.00 57.47 233 ALA A CA 1
ATOM 1813 C C . ALA A 1 233 ? 4.098 -0.523 -30.476 1.00 57.47 233 ALA A C 1
ATOM 1815 O O . ALA A 1 233 ? 4.307 -0.639 -31.703 1.00 57.47 233 ALA A O 1
#

Mean predicted aligned error: 11.11 Å

Nearest PDB structures (foldseek):
  8a1g-assembly2_B  TM=2.078E-01  e=3.595E-01  Homo sapiens

Organism: Schistosoma mansoni (NCBI:txid6183)

Radius of gyration: 22.29 Å; Cα contacts (8 Å, |Δi|>4): 140; chains: 1; bounding box: 56×31×62 Å

Sequence (233 aa):
MQSSFQGTSRKFHVILQSFTLVFVLLALMIIVVHVMGYSNLNDLPFSAHPACGFAIIVLTFSNPIVAWFLCTTSGRQRAITKYIHQVAGILSQMLAVPTALIGLQMPVLGYGVCSSKIYSTLFALTVVLNVIVEITLEVIGYKLGKNVKIVQSILSIQADEADKLLAQIAEDPKHGATFLEPYRTELNQRPKRGVPKEITKNHTLWVIKYFLLAVHLVLSFSLVFVLVVLLAA

InterPro domains:
  IPR006593 Cytochrome b561/ferric reductase, transmembrane domain [PF03188] (7-105)
  IPR006593 Cytochrome b561/ferric reductase, transmembrane domain [PS50939] (1-144)

Solvent-accessible surface area (backbone atoms only — not comparable to full-atom values): 12704 Å² total; per-residue (Å²): 119,61,77,52,50,61,46,44,55,52,49,50,52,50,52,53,51,50,51,51,51,52,52,52,51,50,53,51,47,44,34,58,73,73,61,68,55,76,82,83,50,79,55,83,71,58,41,49,32,56,60,46,46,53,51,32,51,55,34,61,62,47,34,60,56,39,51,52,49,42,75,76,41,60,73,72,57,24,55,50,38,48,49,52,32,51,52,38,50,52,52,28,54,66,43,43,56,55,30,55,54,46,56,64,52,38,66,95,80,15,81,84,50,58,82,38,70,66,52,56,49,53,50,52,51,52,49,53,50,52,54,54,49,53,54,50,50,48,55,50,48,52,53,47,53,51,47,31,55,51,48,12,68,63,67,71,50,54,63,69,54,30,44,48,52,53,47,51,32,53,76,38,62,90,56,33,67,67,75,43,53,90,46,46,67,48,48,64,76,52,80,57,91,51,59,70,55,48,50,53,52,44,36,52,52,51,54,50,47,54,50,52,49,53,53,47,53,53,50,53,50,51,52,50,49,52,54,51,52,60,66,76,105

pLDDT: mean 75.59, std 11.19, range [30.19, 92.31]